Protein AF-A0A8J4UHT2-F1 (afdb_monomer_lite)

Organism: Clarias magur (NCBI:txid1594786)

Radius of gyration: 26.74 Å; chains: 1; bounding box: 66×41×79 Å

Secondary structure (DSSP, 8-state):
-TT-TT--EEE-TTS--S---GGGGG-TT--EEE--S---SS--GGGGG-TT--EEE-TTS------GGGGG-TT--EEE--SS------GGGGG-TT--EEE--SS------GGGGG-TT--EEE--SS--SS--HHHHSGGGGGGT-GGGG-TT-S--EE-TTT----TTSPPEEEE-TT--EEEEEE-SS-EEEEE--SSTTSEEEETT-SS-EEEEEEEEEE-STT----SSEETTB--SEEEEEEEE-TTT-SSHHHHHTSTTSEEEEEEEEEE-S--GGGHHHHHHTTTT-STT-EEE--S--GGGGS-S---EEEEEE--SSTT--S-EEEEEESSPEEE-TT-

Sequence (351 aa):
ILHLEQLEELCLDQNQLTVLPNNIITLKHLTYLGVNHNPLSVLPEALGELRELRELWAINCGLISIPPSIGKLGKLQKLGLSSNSITTLPPQFGNLKSLQWLNLADNKIEDVPEDLKNLQSLVFINLNKNSFKKIPKALIGPSAWYKSYPIAQGARQSPINIVPEEAVYDSRLPGISINYDNCTSLTISNNGHSVVVEFEDMDDRSVIQGGPLGNAYRLKQFHFHWGGKDCDGSEHTVSGKTYVSELHLVHWNAVRYRTFGEAAAAPDGLAVLGIFLEKGDEHRELHTITDALYMVKFKGNIADFKGFNPKCLLPSSLKYWTYLGSLTTPPLYESVIWIVLADPIRVSDKQ

Structure (mmCIF, N/CA/C/O backbone):
data_AF-A0A8J4UHT2-F1
#
_entry.id   AF-A0A8J4UHT2-F1
#
loop_
_atom_site.group_PDB
_atom_site.id
_atom_site.type_symbol
_atom_site.label_atom_id
_atom_site.label_alt_id
_atom_site.label_comp_id
_atom_site.label_asym_id
_atom_site.label_entity_id
_atom_site.label_seq_id
_atom_site.pdbx_PDB_ins_code
_atom_site.Cartn_x
_atom_site.Cartn_y
_atom_site.Cartn_z
_atom_site.occupancy
_atom_site.B_iso_or_equiv
_atom_site.auth_seq_id
_atom_site.auth_comp_id
_atom_site.auth_asym_id
_atom_site.auth_atom_id
_atom_site.pdbx_PDB_model_num
ATOM 1 N N . ILE A 1 1 ? 24.091 -10.189 -42.780 1.00 76.31 1 ILE A N 1
ATOM 2 C CA . ILE A 1 1 ? 22.883 -10.619 -42.032 1.00 76.31 1 ILE A CA 1
ATOM 3 C C . ILE A 1 1 ? 21.752 -9.590 -42.074 1.00 76.31 1 ILE A C 1
ATOM 5 O O . ILE A 1 1 ? 20.609 -9.977 -42.230 1.00 76.31 1 ILE A O 1
ATOM 9 N N . LEU A 1 2 ? 22.051 -8.288 -42.044 1.00 80.94 2 LEU A N 1
ATOM 10 C CA . LEU A 1 2 ? 21.044 -7.215 -41.961 1.00 80.94 2 LEU A CA 1
ATOM 11 C C . LEU A 1 2 ? 20.181 -7.000 -43.224 1.00 80.94 2 LEU A C 1
ATOM 13 O O . LEU A 1 2 ? 19.298 -6.153 -43.221 1.00 80.94 2 LEU A O 1
ATOM 17 N N . HIS A 1 3 ? 20.418 -7.772 -44.287 1.00 84.12 3 HIS A N 1
ATOM 18 C CA . HIS A 1 3 ? 19.578 -7.824 -45.491 1.00 84.12 3 HIS A CA 1
ATOM 19 C C . HIS A 1 3 ? 18.561 -8.982 -45.456 1.00 84.12 3 HIS A C 1
ATOM 21 O O . HIS A 1 3 ? 17.790 -9.149 -46.394 1.00 84.12 3 HIS A O 1
ATOM 27 N N . LEU A 1 4 ? 18.570 -9.808 -44.401 1.00 87.06 4 LEU A N 1
ATOM 28 C CA . LEU A 1 4 ? 17.631 -10.916 -44.214 1.00 87.06 4 LEU A CA 1
ATOM 29 C C . LEU A 1 4 ? 16.364 -10.400 -43.522 1.00 87.06 4 LEU A C 1
ATOM 31 O O . LEU A 1 4 ? 16.148 -10.646 -42.342 1.00 87.06 4 LEU A O 1
ATOM 35 N N . GLU A 1 5 ? 15.536 -9.648 -44.245 1.00 87.88 5 GLU A N 1
ATOM 36 C CA . GLU A 1 5 ? 14.384 -8.929 -43.669 1.00 87.88 5 GLU A CA 1
ATOM 37 C C . GLU A 1 5 ? 13.337 -9.843 -43.009 1.00 87.88 5 GLU A C 1
ATOM 39 O O . GLU A 1 5 ? 12.594 -9.390 -42.147 1.00 87.88 5 GLU A O 1
ATOM 44 N N . GLN A 1 6 ? 13.311 -11.129 -43.372 1.00 93.06 6 GLN A N 1
ATOM 45 C CA . GLN A 1 6 ? 12.414 -12.149 -42.811 1.00 93.06 6 GLN A CA 1
ATOM 46 C C . GLN A 1 6 ? 13.003 -12.887 -41.594 1.00 93.06 6 GLN A C 1
ATOM 48 O O . GLN A 1 6 ? 12.445 -13.887 -41.155 1.00 93.06 6 GLN A O 1
ATOM 53 N N . LEU A 1 7 ? 14.158 -12.459 -41.074 1.00 96.12 7 LEU A N 1
ATOM 54 C CA . LEU A 1 7 ? 14.801 -13.125 -39.943 1.00 96.12 7 LEU A CA 1
ATOM 55 C C . LEU A 1 7 ? 14.004 -12.901 -38.648 1.00 96.12 7 LEU A C 1
ATOM 57 O O . LEU A 1 7 ? 13.797 -11.760 -38.236 1.00 96.12 7 LEU A O 1
ATOM 61 N N . GLU A 1 8 ? 13.617 -13.994 -37.990 1.00 97.12 8 GLU A N 1
ATOM 62 C CA . GLU A 1 8 ? 12.877 -13.966 -36.720 1.00 97.12 8 GLU A CA 1
ATOM 63 C C . GLU A 1 8 ? 13.783 -14.135 -35.495 1.00 97.12 8 GLU A C 1
ATOM 65 O O . GLU A 1 8 ? 13.505 -13.567 -34.440 1.00 97.12 8 GLU A O 1
ATOM 70 N N . GLU A 1 9 ? 14.895 -14.857 -35.627 1.00 98.06 9 GLU A N 1
ATOM 71 C CA . GLU A 1 9 ? 15.822 -15.117 -34.525 1.00 98.06 9 GLU A CA 1
ATOM 72 C C . GLU A 1 9 ? 17.256 -14.762 -34.918 1.00 98.06 9 GLU A C 1
ATOM 74 O O . GLU A 1 9 ? 17.764 -15.187 -35.958 1.00 98.06 9 GLU A O 1
ATOM 79 N N . LEU A 1 10 ? 17.925 -13.982 -34.070 1.00 97.56 10 LEU A N 1
ATOM 80 C CA . LEU A 1 10 ? 19.311 -13.574 -34.259 1.00 97.56 10 LEU A CA 1
ATOM 81 C C . LEU A 1 10 ? 20.096 -13.799 -32.968 1.00 97.56 10 LEU A C 1
ATOM 83 O O . LEU A 1 10 ? 19.872 -13.120 -31.971 1.00 97.56 10 LEU A O 1
ATOM 87 N N . CYS A 1 11 ? 21.049 -14.728 -33.002 1.00 97.25 11 CYS A N 1
ATOM 88 C CA . CYS A 1 11 ? 21.990 -14.966 -31.913 1.00 97.25 11 CYS A CA 1
ATOM 89 C C . CYS A 1 11 ? 23.403 -14.552 -32.345 1.00 97.25 11 CYS A C 1
ATOM 91 O O . CYS A 1 11 ? 23.947 -15.080 -33.313 1.00 97.25 11 CYS A O 1
ATOM 93 N N . LEU A 1 12 ? 23.975 -13.584 -31.634 1.00 96.88 12 LEU A N 1
ATOM 94 C CA . LEU A 1 12 ? 25.308 -13.009 -31.831 1.00 96.88 12 LEU A CA 1
ATOM 95 C C . LEU A 1 12 ? 26.174 -13.173 -30.572 1.00 96.88 12 LEU A C 1
ATOM 97 O O . LEU A 1 12 ? 27.145 -12.438 -30.374 1.00 96.88 12 LEU A O 1
ATOM 101 N N . ASP A 1 13 ? 25.812 -14.113 -29.704 1.00 97.88 13 ASP A N 1
ATOM 102 C CA . ASP A 1 13 ? 26.486 -14.353 -28.434 1.00 97.88 13 ASP A CA 1
ATOM 103 C C . ASP A 1 13 ? 27.979 -14.680 -28.624 1.00 97.88 13 ASP A C 1
ATOM 105 O O . ASP A 1 13 ? 28.369 -15.298 -29.613 1.00 97.88 13 ASP A O 1
ATOM 109 N N . GLN A 1 14 ? 28.808 -14.285 -27.653 1.00 97.62 14 GLN A N 1
ATOM 110 C CA . GLN A 1 14 ? 30.244 -14.593 -27.578 1.00 97.62 14 GLN A CA 1
ATOM 111 C C . GLN A 1 14 ? 31.051 -14.117 -28.798 1.00 97.62 14 GLN A C 1
ATOM 113 O O . GLN A 1 14 ? 31.895 -14.837 -29.331 1.00 97.62 14 GLN A O 1
ATOM 118 N N . ASN A 1 15 ? 30.807 -12.882 -29.232 1.00 96.88 15 ASN A N 1
ATOM 119 C CA . ASN A 1 15 ? 31.583 -12.223 -30.281 1.00 96.88 15 ASN A CA 1
ATOM 120 C C . ASN A 1 15 ? 32.395 -11.043 -29.706 1.00 96.88 15 ASN A C 1
ATOM 122 O O . ASN A 1 15 ? 32.494 -10.847 -28.496 1.00 96.88 15 ASN A O 1
ATOM 126 N N . GLN A 1 16 ? 33.023 -10.255 -30.582 1.00 96.75 16 GLN A N 1
ATOM 127 C CA . GLN A 1 16 ? 33.763 -9.039 -30.214 1.00 96.75 16 GLN A CA 1
ATOM 128 C C . GLN A 1 16 ? 33.028 -7.765 -30.650 1.00 96.75 16 GLN A C 1
ATOM 130 O O . GLN A 1 16 ? 33.653 -6.776 -31.036 1.00 96.75 16 GLN A O 1
ATOM 135 N N . LEU A 1 17 ? 31.692 -7.787 -30.643 1.00 96.12 17 LEU A N 1
ATOM 136 C CA . LEU A 1 17 ? 30.901 -6.626 -31.039 1.00 96.12 17 LEU A CA 1
ATOM 137 C C . LEU A 1 17 ? 31.067 -5.516 -30.001 1.00 96.12 17 LEU A C 1
ATOM 139 O O . LEU A 1 17 ? 30.696 -5.671 -28.841 1.00 96.12 17 LEU A O 1
ATOM 143 N N . THR A 1 18 ? 31.600 -4.380 -30.438 1.00 96.25 18 THR A N 1
ATOM 144 C CA . THR A 1 18 ? 31.696 -3.162 -29.622 1.00 96.25 18 THR A CA 1
ATOM 145 C C . THR A 1 18 ? 30.485 -2.251 -29.784 1.00 96.25 18 THR A C 1
ATOM 147 O O . THR A 1 18 ? 30.289 -1.334 -28.997 1.00 96.25 18 THR A O 1
ATOM 150 N N . VAL A 1 19 ? 29.659 -2.493 -30.805 1.00 95.44 19 VAL A N 1
ATOM 151 C CA . VAL A 1 19 ? 28.434 -1.743 -31.072 1.00 95.44 19 VAL A CA 1
ATOM 152 C C . VAL A 1 19 ? 27.413 -2.638 -31.763 1.00 95.44 19 VAL A C 1
ATOM 154 O O . VAL A 1 19 ? 27.754 -3.439 -32.636 1.00 95.44 19 VAL A O 1
ATOM 157 N N . LEU A 1 20 ? 26.143 -2.471 -31.398 1.00 94.50 20 LEU A N 1
ATOM 158 C CA . LEU A 1 20 ? 25.024 -2.994 -32.169 1.00 94.50 20 LEU A CA 1
ATOM 159 C C . LEU A 1 20 ? 24.565 -1.890 -33.133 1.00 94.50 20 LEU A C 1
ATOM 161 O O . LEU A 1 20 ? 24.205 -0.802 -32.677 1.00 94.50 20 LEU A O 1
ATOM 165 N N . PRO A 1 21 ? 24.623 -2.100 -34.455 1.00 92.50 21 PRO A N 1
ATOM 166 C CA . PRO A 1 21 ? 24.453 -1.006 -35.396 1.00 92.50 21 PRO A CA 1
ATOM 167 C C . PRO A 1 21 ? 22.973 -0.620 -35.555 1.00 92.50 21 PRO A C 1
ATOM 169 O O . PRO A 1 21 ? 22.076 -1.460 -35.488 1.00 92.50 21 PRO A O 1
ATOM 172 N N . ASN A 1 22 ? 22.708 0.664 -35.820 1.00 91.94 22 ASN A N 1
ATOM 173 C CA . ASN A 1 22 ? 21.341 1.198 -35.929 1.00 91.94 22 ASN A CA 1
ATOM 174 C C . ASN A 1 22 ? 20.514 0.564 -37.056 1.00 91.94 22 ASN A C 1
ATOM 176 O O . ASN A 1 22 ? 19.290 0.569 -36.993 1.00 91.94 22 ASN A O 1
ATOM 180 N N . ASN A 1 23 ? 21.158 0.005 -38.081 1.00 91.06 23 ASN A N 1
ATOM 181 C CA . ASN A 1 23 ? 20.490 -0.706 -39.169 1.00 91.06 23 ASN A CA 1
ATOM 182 C C . ASN A 1 23 ? 19.946 -2.086 -38.759 1.00 91.06 23 ASN A C 1
ATOM 184 O O . ASN A 1 23 ? 19.346 -2.744 -39.598 1.00 91.06 23 ASN A O 1
ATOM 188 N N . ILE A 1 24 ? 20.062 -2.509 -37.492 1.00 91.62 24 ILE A N 1
ATOM 189 C CA . ILE A 1 24 ? 19.338 -3.687 -36.981 1.00 91.62 24 ILE A CA 1
ATOM 190 C C . ILE A 1 24 ? 17.816 -3.572 -37.161 1.00 91.62 24 ILE A C 1
ATOM 192 O O . ILE A 1 24 ? 17.133 -4.582 -37.292 1.00 91.62 24 ILE A O 1
ATOM 196 N N . ILE A 1 25 ? 17.294 -2.345 -37.264 1.00 91.75 25 ILE A N 1
ATOM 197 C CA . ILE A 1 25 ? 15.876 -2.046 -37.519 1.00 91.75 25 ILE A CA 1
ATOM 198 C C . ILE A 1 25 ? 15.340 -2.587 -38.850 1.00 91.75 25 ILE A C 1
ATOM 200 O O . ILE A 1 25 ? 14.127 -2.582 -39.058 1.00 91.75 25 ILE A O 1
ATOM 204 N N . THR A 1 26 ? 16.206 -3.025 -39.770 1.00 93.88 26 THR A N 1
ATOM 205 C CA . THR A 1 26 ? 15.765 -3.693 -41.004 1.00 93.88 26 THR A CA 1
ATOM 206 C C . THR A 1 26 ? 15.149 -5.064 -40.719 1.00 93.88 26 THR A C 1
ATOM 208 O O . THR A 1 26 ? 14.310 -5.526 -41.489 1.00 93.88 26 THR A O 1
ATOM 211 N N . LEU A 1 27 ? 15.493 -5.688 -39.587 1.00 95.50 27 LEU A N 1
ATOM 212 C CA . LEU A 1 27 ? 14.981 -6.986 -39.146 1.00 95.50 27 LEU A CA 1
ATOM 213 C C . LEU A 1 27 ? 13.623 -6.830 -38.439 1.00 95.50 27 LEU A C 1
ATOM 215 O O . LEU A 1 27 ? 13.472 -7.133 -37.259 1.00 95.50 27 LEU A O 1
ATOM 219 N N . LYS A 1 28 ? 12.616 -6.309 -39.146 1.00 93.31 28 LYS A N 1
ATOM 220 C CA . LYS A 1 28 ? 11.308 -5.944 -38.561 1.00 93.31 28 LYS A CA 1
ATOM 221 C C . LYS A 1 28 ? 10.527 -7.124 -37.972 1.00 93.31 28 LYS A C 1
ATOM 223 O O . LYS A 1 28 ? 9.661 -6.903 -37.130 1.00 93.31 28 LYS A O 1
ATOM 228 N N . HIS A 1 29 ? 10.829 -8.342 -38.415 1.00 96.25 29 HIS A N 1
ATOM 229 C CA . HIS A 1 29 ? 10.199 -9.582 -37.958 1.00 96.25 29 HIS A CA 1
ATOM 230 C C . HIS A 1 29 ? 10.936 -10.241 -36.783 1.00 96.25 29 HIS A C 1
ATOM 232 O O . HIS A 1 29 ? 10.521 -11.302 -36.324 1.00 96.25 29 HIS A O 1
ATOM 238 N N . LEU A 1 30 ? 12.008 -9.623 -36.276 1.00 98.12 30 LEU A N 1
ATOM 239 C CA . LEU A 1 30 ? 12.822 -10.211 -35.223 1.00 98.12 30 LEU A CA 1
ATOM 240 C C . LEU A 1 30 ? 12.031 -10.342 -33.915 1.00 98.12 30 LEU A C 1
ATOM 242 O O . LEU A 1 30 ? 11.565 -9.351 -33.352 1.00 98.12 30 LEU A O 1
ATOM 246 N N . THR A 1 31 ? 11.925 -11.571 -33.420 1.00 98.62 31 THR A N 1
ATOM 247 C CA . THR A 1 31 ? 11.276 -11.934 -32.157 1.00 98.62 31 THR A CA 1
ATOM 248 C C . THR A 1 31 ? 12.289 -12.293 -31.068 1.00 98.62 31 THR A C 1
ATOM 250 O O . THR A 1 31 ? 12.010 -12.057 -29.890 1.00 98.62 31 THR A O 1
ATOM 253 N N . TYR A 1 32 ? 13.481 -12.767 -31.443 1.00 98.69 32 TYR A N 1
ATOM 254 C CA . TYR A 1 32 ? 14.574 -13.105 -30.530 1.00 98.69 32 TYR A CA 1
ATOM 255 C C . TYR A 1 32 ? 15.876 -12.403 -30.927 1.00 98.69 32 TYR A C 1
ATOM 257 O O . TYR A 1 32 ? 16.327 -12.508 -32.071 1.00 98.69 32 TYR A O 1
ATOM 265 N N . LEU A 1 33 ? 16.520 -11.745 -29.958 1.00 98.50 33 LEU A N 1
ATOM 266 C CA . LEU A 1 33 ? 17.861 -11.181 -30.105 1.00 98.50 33 LEU A CA 1
ATOM 267 C C . LEU A 1 33 ? 18.761 -11.572 -28.926 1.00 98.50 33 LEU A C 1
ATOM 269 O O . LEU A 1 33 ? 18.545 -11.127 -27.798 1.00 98.50 33 LEU A O 1
ATOM 273 N N . GLY A 1 34 ? 19.803 -12.353 -29.208 1.00 98.56 34 GLY A N 1
ATOM 274 C CA . GLY A 1 34 ? 20.903 -12.639 -28.288 1.00 98.56 34 GLY A CA 1
ATOM 275 C C . GLY A 1 34 ? 22.171 -11.906 -28.709 1.00 98.56 34 GLY A C 1
ATOM 276 O O . GLY A 1 34 ? 22.581 -11.994 -29.864 1.00 98.56 34 GLY A O 1
ATOM 277 N N . VAL A 1 35 ? 22.777 -11.158 -27.792 1.00 98.38 35 VAL A N 1
ATOM 278 C CA . VAL A 1 35 ? 24.069 -10.478 -27.977 1.00 98.38 35 VAL A CA 1
ATOM 279 C C . VAL A 1 35 ? 24.987 -10.681 -26.769 1.00 98.38 35 VAL A C 1
ATOM 281 O O . VAL A 1 35 ? 25.890 -9.879 -26.537 1.00 98.38 35 VAL A O 1
ATOM 284 N N . ASN A 1 36 ? 24.769 -11.737 -25.985 1.00 98.56 36 ASN A N 1
ATOM 285 C CA . ASN A 1 36 ? 25.479 -11.993 -24.732 1.00 98.56 36 ASN A CA 1
ATOM 286 C C . ASN A 1 36 ? 26.998 -12.024 -24.941 1.00 98.56 36 ASN A C 1
ATOM 288 O O . ASN A 1 36 ? 27.480 -12.443 -25.991 1.00 98.56 36 ASN A O 1
ATOM 292 N N . HIS A 1 37 ? 27.770 -11.648 -23.922 1.00 98.38 37 HIS A N 1
ATOM 293 C CA . HIS A 1 37 ? 29.234 -11.712 -23.956 1.00 98.38 37 HIS A CA 1
ATOM 294 C C . HIS A 1 37 ? 29.861 -10.947 -25.139 1.00 98.38 37 HIS A C 1
ATOM 296 O O . HIS A 1 37 ? 30.765 -11.455 -25.798 1.00 98.38 37 HIS A O 1
ATOM 302 N N . ASN A 1 38 ? 29.387 -9.725 -25.399 1.00 98.25 38 ASN A N 1
ATOM 303 C CA . ASN A 1 38 ? 29.969 -8.789 -26.365 1.00 98.25 38 ASN A CA 1
ATOM 304 C C . ASN A 1 38 ? 30.283 -7.446 -25.690 1.00 98.25 38 ASN A C 1
ATOM 306 O O . ASN A 1 38 ? 29.426 -6.946 -24.971 1.00 98.25 38 ASN A O 1
ATOM 310 N N . PRO A 1 39 ? 31.435 -6.798 -25.930 1.00 97.19 39 PRO A N 1
ATOM 311 C CA . PRO A 1 39 ? 31.807 -5.536 -25.276 1.00 97.19 39 PRO A CA 1
ATOM 312 C C . PRO A 1 39 ? 31.042 -4.296 -25.804 1.00 97.19 39 PRO A C 1
ATOM 314 O O . PRO A 1 39 ? 31.652 -3.305 -26.205 1.00 97.19 39 PRO A O 1
ATOM 317 N N . LEU A 1 40 ? 29.705 -4.323 -25.796 1.00 96.81 40 LEU A N 1
ATOM 318 C CA . LEU A 1 40 ? 28.837 -3.318 -26.426 1.00 96.81 40 LEU A CA 1
ATOM 319 C C . LEU A 1 40 ? 28.835 -1.956 -25.723 1.00 96.81 40 LEU A C 1
ATOM 321 O O . LEU A 1 40 ? 28.665 -0.935 -26.380 1.00 96.81 40 LEU A O 1
ATOM 325 N N . SER A 1 41 ? 28.980 -1.920 -24.395 1.00 95.25 41 SER A N 1
ATOM 326 C CA . SER A 1 41 ? 28.862 -0.716 -23.538 1.00 95.25 41 SER A CA 1
ATOM 327 C C . SER A 1 41 ? 27.491 -0.009 -23.532 1.00 95.25 41 SER A C 1
ATOM 329 O O . SER A 1 41 ? 27.086 0.537 -22.504 1.00 95.25 41 SER A O 1
ATOM 331 N N . VAL A 1 42 ? 26.746 -0.031 -24.639 1.00 96.25 42 VAL A N 1
ATOM 332 C CA . VAL A 1 42 ? 25.418 0.572 -24.798 1.00 96.25 42 VAL A CA 1
ATOM 333 C C . VAL A 1 42 ? 24.586 -0.200 -25.829 1.00 96.25 42 VAL A C 1
ATOM 335 O O . VAL A 1 42 ? 25.116 -0.764 -26.786 1.00 96.25 42 VAL A O 1
ATOM 338 N N . LEU A 1 43 ? 23.263 -0.205 -25.651 1.00 96.88 43 LEU A N 1
ATOM 339 C CA . LEU A 1 43 ? 22.312 -0.634 -26.679 1.00 96.88 43 LEU A CA 1
ATOM 340 C C . LEU A 1 43 ? 21.814 0.595 -27.464 1.00 96.88 43 LEU A C 1
ATOM 342 O O . LEU A 1 43 ? 21.531 1.623 -26.848 1.00 96.88 43 LEU A O 1
ATOM 346 N N . PRO A 1 44 ? 21.684 0.526 -28.799 1.00 96.06 44 PRO A N 1
ATOM 347 C CA . PRO A 1 44 ? 21.275 1.665 -29.616 1.00 96.06 44 PRO A CA 1
ATOM 348 C C . PRO A 1 44 ? 19.806 2.038 -29.385 1.00 96.06 44 PRO A C 1
ATOM 350 O O . PRO A 1 44 ? 18.955 1.164 -29.234 1.00 96.06 44 PRO A O 1
ATOM 353 N N . GLU A 1 45 ? 19.474 3.329 -29.489 1.00 96.56 45 GLU A N 1
ATOM 354 C CA . GLU A 1 45 ? 18.077 3.804 -29.440 1.00 96.56 45 GLU A CA 1
ATOM 355 C C . GLU A 1 45 ? 17.188 3.189 -30.531 1.00 96.56 45 GLU A C 1
ATOM 357 O O . GLU A 1 45 ? 15.979 3.024 -30.371 1.00 96.56 45 GLU A O 1
ATOM 362 N N . ALA A 1 46 ? 17.793 2.823 -31.661 1.00 96.12 46 ALA A N 1
ATOM 363 C CA . ALA A 1 46 ? 17.096 2.189 -32.770 1.00 96.12 46 ALA A CA 1
ATOM 364 C C . ALA A 1 46 ? 16.476 0.832 -32.377 1.00 96.12 46 ALA A C 1
ATOM 366 O O . ALA A 1 46 ? 15.501 0.406 -32.993 1.00 96.12 46 ALA A O 1
ATOM 367 N N . LEU A 1 47 ? 16.982 0.179 -31.320 1.00 96.19 47 LEU A N 1
ATOM 368 C CA . LEU A 1 47 ? 16.474 -1.103 -30.828 1.00 96.19 47 LEU A CA 1
ATOM 369 C C . LEU A 1 47 ? 14.970 -1.058 -30.527 1.00 96.19 47 LEU A C 1
ATOM 371 O O . LEU A 1 47 ? 14.269 -2.026 -30.807 1.00 96.19 47 LEU A O 1
ATOM 375 N N . GLY A 1 48 ? 14.458 0.071 -30.024 1.00 96.06 48 GLY A N 1
ATOM 376 C CA . GLY A 1 48 ? 13.035 0.232 -29.712 1.00 96.06 48 GLY A CA 1
ATOM 377 C C . GLY A 1 48 ? 12.090 0.170 -30.918 1.00 96.06 48 GLY A C 1
ATOM 378 O O . GLY A 1 48 ? 10.876 0.107 -30.728 1.00 96.06 48 GLY A O 1
ATOM 379 N N . GLU A 1 49 ? 12.605 0.178 -32.150 1.00 97.31 49 GLU A N 1
ATOM 380 C CA . GLU A 1 49 ? 11.788 0.021 -33.359 1.00 97.31 49 GLU A CA 1
ATOM 381 C C . GLU A 1 49 ? 11.554 -1.445 -33.762 1.00 97.31 49 GLU A C 1
ATOM 383 O O . GLU A 1 49 ? 10.728 -1.708 -34.637 1.00 97.31 49 GLU A O 1
ATOM 388 N N . LEU A 1 50 ? 12.187 -2.414 -33.089 1.00 97.19 50 LEU A N 1
ATOM 389 C CA . LEU A 1 50 ? 11.920 -3.847 -33.273 1.00 97.19 50 LEU A CA 1
ATOM 390 C C . LEU A 1 50 ? 10.624 -4.264 -32.556 1.00 97.19 50 LEU A C 1
ATOM 392 O O . LEU A 1 50 ? 10.639 -4.978 -31.558 1.00 97.19 50 LEU A O 1
ATOM 396 N N . ARG A 1 51 ? 9.474 -3.786 -33.042 1.00 96.00 51 ARG A N 1
ATOM 397 C CA . ARG A 1 51 ? 8.169 -3.919 -32.356 1.00 96.00 51 ARG A CA 1
ATOM 398 C C . ARG A 1 51 ? 7.687 -5.360 -32.159 1.00 96.00 51 ARG A C 1
ATOM 400 O O . ARG A 1 51 ? 6.824 -5.579 -31.310 1.00 96.00 51 ARG A O 1
ATOM 407 N N . GLU A 1 52 ? 8.241 -6.311 -32.907 1.00 97.94 52 GLU A N 1
ATOM 408 C CA . GLU A 1 52 ? 7.950 -7.744 -32.792 1.00 97.94 52 GLU A CA 1
ATOM 409 C C . GLU A 1 52 ? 8.826 -8.477 -31.764 1.00 97.94 52 GLU A C 1
ATOM 411 O O . GLU A 1 52 ? 8.545 -9.637 -31.458 1.00 97.94 52 GLU A O 1
ATOM 416 N N . LEU A 1 53 ? 9.832 -7.809 -31.183 1.00 98.50 53 LEU A N 1
ATOM 417 C CA . LEU A 1 53 ? 10.781 -8.440 -30.271 1.00 98.50 53 LEU A CA 1
ATOM 418 C C . LEU A 1 53 ? 10.088 -8.929 -28.993 1.00 98.50 53 LEU A C 1
ATOM 420 O O . LEU A 1 53 ? 9.415 -8.167 -28.292 1.00 98.50 53 LEU A O 1
ATOM 424 N N . ARG A 1 54 ? 10.284 -10.213 -28.684 1.00 98.75 54 ARG A N 1
ATOM 425 C CA . ARG A 1 54 ? 9.735 -10.920 -27.517 1.00 98.75 54 ARG A CA 1
ATOM 426 C C . ARG A 1 54 ? 10.816 -11.258 -26.505 1.00 98.75 54 ARG A C 1
ATOM 428 O O . ARG A 1 54 ? 10.556 -11.200 -25.304 1.00 98.75 54 ARG A O 1
ATOM 435 N N . GLU A 1 55 ? 12.020 -11.561 -26.972 1.00 98.81 55 GLU A N 1
ATOM 436 C CA . GLU A 1 55 ? 13.148 -11.910 -26.118 1.00 98.81 55 GLU A CA 1
ATOM 437 C C . GLU A 1 55 ? 14.395 -11.111 -26.492 1.00 98.81 55 GLU A C 1
ATOM 439 O O . GLU A 1 55 ? 14.795 -11.058 -27.657 1.00 98.81 55 GLU A O 1
ATOM 444 N N . LEU A 1 56 ? 15.015 -10.497 -25.483 1.00 98.62 56 LEU A N 1
ATOM 445 C CA . LEU A 1 56 ? 16.276 -9.777 -25.616 1.00 98.62 56 LEU A CA 1
ATOM 446 C C . LEU A 1 56 ? 17.253 -10.218 -24.528 1.00 98.62 56 LEU A C 1
ATOM 448 O O . LEU A 1 56 ? 16.969 -10.086 -23.333 1.00 98.62 56 LEU A O 1
ATOM 452 N N . TRP A 1 57 ? 18.427 -10.671 -24.953 1.00 98.75 57 TRP A N 1
ATOM 453 C CA . TRP A 1 57 ? 19.499 -11.138 -24.082 1.00 98.75 57 TRP A CA 1
ATOM 454 C C . TRP A 1 57 ? 20.785 -10.355 -24.367 1.00 98.75 57 TRP A C 1
ATOM 456 O O . TRP A 1 57 ? 21.375 -10.484 -25.435 1.00 98.75 57 TRP A O 1
ATOM 466 N N . ALA A 1 58 ? 21.206 -9.523 -23.414 1.00 98.31 58 ALA A N 1
ATOM 467 C CA . ALA A 1 58 ? 22.455 -8.759 -23.451 1.00 98.31 58 ALA A CA 1
ATOM 468 C C . ALA A 1 58 ? 23.196 -8.886 -22.108 1.00 98.31 58 ALA A C 1
ATOM 470 O O . ALA A 1 58 ? 23.474 -7.909 -21.404 1.00 98.31 58 ALA A O 1
ATOM 471 N N . ILE A 1 59 ? 23.464 -10.133 -21.725 1.00 98.56 59 ILE A N 1
ATOM 472 C CA . ILE A 1 59 ? 24.184 -10.512 -20.509 1.00 98.56 59 ILE A CA 1
ATOM 473 C C . ILE A 1 59 ? 25.678 -10.273 -20.712 1.00 98.56 59 ILE A C 1
ATOM 475 O O . ILE A 1 59 ? 26.224 -10.611 -21.763 1.00 98.56 59 ILE A O 1
ATOM 479 N N . ASN A 1 60 ? 26.352 -9.739 -19.692 1.00 98.44 60 ASN A N 1
ATOM 480 C CA . ASN A 1 60 ? 27.801 -9.532 -19.708 1.00 98.44 60 ASN A CA 1
ATOM 481 C C . ASN A 1 60 ? 28.286 -8.760 -20.943 1.00 98.44 60 ASN A C 1
ATOM 483 O O . ASN A 1 60 ? 29.149 -9.222 -21.689 1.00 98.44 60 ASN A O 1
ATOM 487 N N . CYS A 1 61 ? 27.672 -7.598 -21.180 1.00 98.38 61 CYS A N 1
ATOM 488 C CA . CYS A 1 61 ? 27.973 -6.742 -22.325 1.00 98.38 61 CYS A CA 1
ATOM 489 C C . CYS A 1 61 ? 28.657 -5.415 -21.954 1.00 98.38 61 CYS A C 1
ATOM 491 O O . CYS A 1 61 ? 28.876 -4.550 -22.805 1.00 98.38 61 CYS A O 1
ATOM 493 N N . GLY A 1 62 ? 28.967 -5.230 -20.668 1.00 97.75 62 GLY A N 1
ATOM 494 C CA . GLY A 1 62 ? 29.528 -3.987 -20.140 1.00 97.75 62 GLY A CA 1
ATOM 495 C C . GLY A 1 62 ? 28.564 -2.801 -20.206 1.00 97.75 62 GLY A C 1
ATOM 496 O O . GLY A 1 62 ? 29.017 -1.661 -20.174 1.00 97.75 62 GLY A O 1
ATOM 497 N N . LEU A 1 63 ? 27.251 -3.044 -20.315 1.00 98.31 63 LEU A N 1
ATOM 498 C CA . LEU A 1 63 ? 26.259 -1.978 -20.463 1.00 98.31 63 LEU A CA 1
ATOM 499 C C . LEU A 1 63 ? 26.274 -1.049 -19.248 1.00 98.31 63 LEU A C 1
ATOM 501 O O . LEU A 1 63 ? 26.174 -1.521 -18.118 1.00 98.31 63 LEU A O 1
ATOM 505 N N . ILE A 1 64 ? 26.368 0.261 -19.472 1.00 97.12 64 ILE A N 1
ATOM 506 C CA . ILE A 1 64 ? 26.313 1.270 -18.395 1.00 97.12 64 ILE A CA 1
ATOM 507 C C . ILE A 1 64 ? 24.914 1.867 -18.207 1.00 97.12 64 ILE A C 1
ATOM 509 O O . ILE A 1 64 ? 24.597 2.415 -17.153 1.00 97.12 64 ILE A O 1
ATOM 513 N N . SER A 1 65 ? 24.066 1.759 -19.228 1.00 95.56 65 SER A N 1
ATOM 514 C CA . SER A 1 65 ? 22.701 2.275 -19.243 1.00 95.56 65 SER A CA 1
ATOM 515 C C . SER A 1 65 ? 21.833 1.476 -20.214 1.00 95.56 65 SER A C 1
ATOM 517 O O . SER A 1 65 ? 22.326 0.665 -21.004 1.00 95.56 65 SER A O 1
ATOM 519 N N . ILE A 1 66 ? 20.524 1.711 -20.144 1.00 96.00 66 ILE A N 1
ATOM 520 C CA . ILE A 1 66 ? 19.532 1.141 -21.055 1.00 96.00 66 ILE A CA 1
ATOM 521 C C . ILE A 1 66 ? 18.871 2.308 -21.800 1.00 96.00 66 ILE A C 1
ATOM 523 O O . ILE A 1 66 ? 18.438 3.256 -21.137 1.00 96.00 66 ILE A O 1
ATOM 527 N N . PRO A 1 67 ? 18.770 2.272 -23.141 1.00 96.44 67 PRO A N 1
ATOM 528 C CA . PRO A 1 67 ? 18.129 3.343 -23.897 1.00 96.44 67 PRO A CA 1
ATOM 529 C C . PRO A 1 67 ? 16.631 3.442 -23.541 1.00 96.44 67 PRO A C 1
ATOM 531 O O . PRO A 1 67 ? 15.949 2.410 -23.507 1.00 96.44 67 PRO A O 1
ATOM 534 N N . PRO A 1 68 ? 16.069 4.645 -23.305 1.00 97.25 68 PRO A N 1
ATOM 535 C CA . PRO A 1 68 ? 14.638 4.835 -23.046 1.00 97.25 68 PRO A CA 1
ATOM 536 C C . PRO A 1 68 ? 13.707 4.223 -24.099 1.00 97.25 68 PRO A C 1
ATOM 538 O O . PRO A 1 68 ? 12.591 3.809 -23.773 1.00 97.25 68 PRO A O 1
ATOM 541 N N . SER A 1 69 ? 14.156 4.115 -25.353 1.00 97.50 69 SER A N 1
ATOM 542 C CA . SER A 1 69 ? 13.417 3.428 -26.420 1.00 97.50 69 SER A CA 1
ATOM 543 C C . SER A 1 69 ? 13.109 1.959 -26.132 1.00 97.50 69 SER A C 1
ATOM 545 O O . SER A 1 69 ? 12.198 1.433 -26.766 1.00 97.50 69 SER A O 1
ATOM 547 N N . ILE A 1 70 ? 13.751 1.308 -25.151 1.00 97.19 70 ILE A N 1
ATOM 548 C CA . ILE A 1 70 ? 13.382 -0.051 -24.729 1.00 97.19 70 ILE A CA 1
ATOM 549 C C . ILE A 1 70 ? 11.882 -0.153 -24.415 1.00 97.19 70 ILE A C 1
ATOM 551 O O . ILE A 1 70 ? 11.245 -1.131 -24.787 1.00 97.19 70 ILE A O 1
ATOM 555 N N . GLY A 1 71 ? 11.277 0.896 -23.842 1.00 96.62 71 GLY A N 1
ATOM 556 C CA . GLY A 1 71 ? 9.847 0.925 -23.517 1.00 96.62 71 GLY A CA 1
ATOM 557 C C . GLY A 1 71 ? 8.907 0.912 -24.727 1.00 96.62 71 GLY A C 1
ATOM 558 O O . GLY A 1 71 ? 7.697 0.793 -24.556 1.00 96.62 71 GLY A O 1
ATOM 559 N N . LYS A 1 72 ? 9.431 1.029 -25.954 1.00 97.88 72 LYS A N 1
ATOM 560 C CA . LYS A 1 72 ? 8.667 0.880 -27.203 1.00 97.88 72 LYS A CA 1
ATOM 561 C C . LYS A 1 72 ? 8.413 -0.584 -27.581 1.00 97.88 72 LYS A C 1
ATOM 563 O O . LYS A 1 72 ? 7.550 -0.839 -28.429 1.00 97.88 72 LYS A O 1
ATOM 568 N N . LEU A 1 73 ? 9.130 -1.525 -26.962 1.00 97.75 73 LEU A N 1
ATOM 569 C CA . LEU A 1 73 ? 9.037 -2.965 -27.210 1.00 97.75 73 LEU A CA 1
ATOM 570 C C . LEU A 1 73 ? 7.826 -3.581 -26.491 1.00 97.75 73 LEU A C 1
ATOM 572 O O . LEU A 1 73 ? 7.956 -4.397 -25.583 1.00 97.75 73 LEU A O 1
ATOM 576 N N . GLY A 1 74 ? 6.615 -3.185 -26.890 1.00 95.38 74 GLY A N 1
ATOM 577 C CA . GLY A 1 74 ? 5.372 -3.584 -26.212 1.00 95.38 74 GLY A CA 1
ATOM 578 C C . GLY A 1 74 ? 5.093 -5.097 -26.185 1.00 95.38 74 GLY A C 1
ATOM 579 O O . GLY A 1 74 ? 4.312 -5.553 -25.348 1.00 95.38 74 GLY A O 1
ATOM 580 N N . LYS A 1 75 ? 5.736 -5.878 -27.066 1.00 98.19 75 LYS A N 1
ATOM 581 C CA . LYS A 1 75 ? 5.643 -7.348 -27.133 1.00 98.19 75 LYS A CA 1
ATOM 582 C C . LYS A 1 75 ? 6.739 -8.079 -26.347 1.00 98.19 75 LYS A C 1
ATOM 584 O O . LYS A 1 75 ? 6.691 -9.306 -26.285 1.00 98.19 75 LYS A O 1
ATOM 589 N N . LEU A 1 76 ? 7.684 -7.361 -25.734 1.00 98.62 76 LEU A N 1
ATOM 590 C CA . LEU A 1 76 ? 8.798 -7.967 -25.011 1.00 98.62 76 LEU A CA 1
ATOM 591 C C . LEU A 1 76 ? 8.289 -8.736 -23.787 1.00 98.62 76 LEU A C 1
ATOM 593 O O . LEU A 1 76 ? 7.596 -8.178 -22.939 1.00 98.62 76 LEU A O 1
ATOM 597 N N . GLN A 1 77 ? 8.644 -10.015 -23.708 1.00 98.56 77 GLN A N 1
ATOM 598 C CA . GLN A 1 77 ? 8.240 -10.960 -22.667 1.00 98.56 77 GLN A CA 1
ATOM 599 C C . GLN A 1 77 ? 9.403 -11.316 -21.739 1.00 98.56 77 GLN A C 1
ATOM 601 O O . GLN A 1 77 ? 9.193 -11.447 -20.529 1.00 98.56 77 GLN A O 1
ATOM 606 N N . LYS A 1 78 ? 10.625 -11.433 -22.276 1.00 98.75 78 LYS A N 1
ATOM 607 C CA . LYS A 1 78 ? 11.831 -11.756 -21.503 1.00 98.75 78 LYS A CA 1
ATOM 608 C C . LYS A 1 78 ? 12.957 -10.774 -21.799 1.00 98.75 78 LYS A C 1
ATOM 610 O O . LYS A 1 78 ? 13.271 -10.511 -22.959 1.00 98.75 78 LYS A O 1
ATOM 615 N N . LEU A 1 79 ? 13.575 -10.264 -20.738 1.00 98.56 79 LEU A N 1
ATOM 616 C CA . LEU A 1 79 ? 14.703 -9.342 -20.820 1.00 98.56 79 LEU A CA 1
ATOM 617 C C . LEU A 1 79 ? 15.824 -9.768 -19.868 1.00 98.56 79 LEU A C 1
ATOM 619 O O . LEU A 1 79 ? 15.672 -9.710 -18.644 1.00 98.56 79 LEU A O 1
ATOM 623 N N . GLY A 1 80 ? 16.955 -10.187 -20.437 1.00 98.56 80 GLY A N 1
ATOM 624 C CA . GLY A 1 80 ? 18.170 -10.548 -19.710 1.00 98.56 80 GLY A CA 1
ATOM 625 C C . GLY A 1 80 ? 19.258 -9.489 -19.856 1.00 98.56 80 GLY A C 1
ATOM 626 O O . GLY A 1 80 ? 19.806 -9.308 -20.939 1.00 98.56 80 GLY A O 1
ATOM 627 N N . LEU A 1 81 ? 19.593 -8.814 -18.757 1.00 98.38 81 LEU A N 1
ATOM 628 C CA . LEU A 1 81 ? 20.584 -7.731 -18.685 1.00 98.38 81 LEU A CA 1
ATOM 629 C C . LEU A 1 81 ? 21.563 -7.922 -17.513 1.00 98.38 81 LEU A C 1
ATOM 631 O O . LEU A 1 81 ? 22.155 -6.957 -17.021 1.00 98.38 81 LEU A O 1
ATOM 635 N N . SER A 1 82 ? 21.725 -9.156 -17.034 1.00 98.56 82 SER A N 1
ATOM 636 C CA . SER A 1 82 ? 22.582 -9.447 -15.886 1.00 98.56 82 SER A CA 1
ATOM 637 C C . SER A 1 82 ? 24.074 -9.279 -16.181 1.00 98.56 82 SER A C 1
ATOM 639 O O . SER A 1 82 ? 24.503 -9.379 -17.333 1.00 98.56 82 SER A O 1
ATOM 641 N N . SER A 1 83 ? 24.865 -9.084 -15.125 1.00 98.44 83 SER A N 1
ATOM 642 C CA . SER A 1 83 ? 26.326 -8.927 -15.188 1.00 98.44 83 SER A CA 1
ATOM 643 C C . SER A 1 83 ? 26.752 -7.754 -16.071 1.00 98.44 83 SER A C 1
ATOM 645 O O . SER A 1 83 ? 27.608 -7.885 -16.939 1.00 98.44 83 SER A O 1
ATOM 647 N N . ASN A 1 84 ? 26.132 -6.594 -15.875 1.00 98.69 84 ASN A N 1
ATOM 648 C CA . ASN A 1 84 ? 26.484 -5.352 -16.561 1.00 98.69 84 ASN A CA 1
ATOM 649 C C . ASN A 1 84 ? 26.917 -4.286 -15.529 1.00 98.69 84 ASN A C 1
ATOM 651 O O . ASN A 1 84 ? 27.217 -4.585 -14.376 1.00 98.69 84 ASN A O 1
ATOM 655 N N . SER A 1 85 ? 27.033 -3.026 -15.944 1.00 98.06 85 SER A N 1
ATOM 656 C CA . SER A 1 85 ? 27.352 -1.879 -15.080 1.00 98.06 85 SER A CA 1
ATOM 657 C C . SER A 1 85 ? 26.222 -0.846 -15.061 1.00 98.06 85 SER A C 1
ATOM 659 O O . SER A 1 85 ? 26.480 0.346 -14.902 1.00 98.06 85 SER A O 1
ATOM 661 N N . ILE A 1 86 ? 24.975 -1.299 -15.221 1.00 98.12 86 ILE A N 1
ATOM 662 C CA . ILE A 1 86 ? 23.795 -0.434 -15.281 1.00 98.12 86 ILE A CA 1
ATOM 663 C C . ILE A 1 86 ? 23.577 0.207 -13.911 1.00 98.12 86 ILE A C 1
ATOM 665 O O . ILE A 1 86 ? 23.523 -0.496 -12.902 1.00 98.12 86 ILE A O 1
ATOM 669 N N . THR A 1 87 ? 23.444 1.533 -13.878 1.00 95.50 87 THR A N 1
ATOM 670 C CA . THR A 1 87 ? 23.248 2.305 -12.637 1.00 95.50 87 THR A CA 1
ATOM 671 C C . THR A 1 87 ? 21.798 2.719 -12.399 1.00 95.50 87 THR A C 1
ATOM 673 O O . THR A 1 87 ? 21.382 2.876 -11.252 1.00 95.50 87 THR A O 1
ATOM 676 N N . THR A 1 88 ? 21.005 2.875 -13.460 1.00 93.69 88 THR A N 1
ATOM 677 C CA . THR A 1 88 ? 19.595 3.283 -13.390 1.00 93.69 88 THR A CA 1
ATOM 678 C C . THR A 1 88 ? 18.761 2.584 -14.461 1.00 93.69 88 THR A C 1
ATOM 680 O O . THR A 1 88 ? 19.274 2.161 -15.499 1.00 93.69 88 THR A O 1
ATOM 683 N N . LEU A 1 89 ? 17.453 2.467 -14.214 1.00 94.75 89 LEU A N 1
ATOM 684 C CA . LEU A 1 89 ? 16.479 2.035 -15.219 1.00 94.75 89 LEU A CA 1
ATOM 685 C C . LEU A 1 89 ? 15.679 3.250 -15.714 1.00 94.75 89 LEU A C 1
ATOM 687 O O . LEU A 1 89 ? 15.246 4.056 -14.886 1.00 94.75 89 LEU A O 1
ATOM 691 N N . PRO A 1 90 ? 15.437 3.391 -17.029 1.00 95.31 90 PRO A N 1
ATOM 692 C CA . PRO A 1 90 ? 14.607 4.472 -17.543 1.00 95.31 90 PRO A CA 1
ATOM 693 C C . PRO A 1 90 ? 13.129 4.288 -17.129 1.00 95.31 90 PRO A C 1
ATOM 695 O O . PRO A 1 90 ? 12.638 3.155 -17.156 1.00 95.31 90 PRO A O 1
ATOM 698 N N . PRO A 1 91 ? 12.378 5.369 -16.820 1.00 94.31 91 PRO A N 1
ATOM 699 C CA . PRO A 1 91 ? 10.940 5.315 -16.500 1.00 94.31 91 PRO A CA 1
ATOM 700 C C . PRO A 1 91 ? 10.096 4.552 -17.532 1.00 94.31 91 PRO A C 1
ATOM 702 O O . PRO A 1 91 ? 9.113 3.890 -17.205 1.00 94.31 91 PRO A O 1
ATOM 705 N N . GLN A 1 92 ? 10.535 4.567 -18.793 1.00 96.94 92 GLN A N 1
ATOM 706 C CA . GLN A 1 92 ? 9.901 3.876 -19.913 1.00 96.94 92 GLN A CA 1
ATOM 707 C C . GLN A 1 92 ? 9.814 2.349 -19.729 1.00 96.94 92 GLN A C 1
ATOM 709 O O . GLN A 1 92 ? 9.036 1.714 -20.440 1.00 96.94 92 GLN A O 1
ATOM 714 N N . PHE A 1 93 ? 10.523 1.751 -18.761 1.00 92.56 93 PHE A N 1
ATOM 715 C CA . PHE A 1 93 ? 10.296 0.357 -18.355 1.00 92.56 93 PHE A CA 1
ATOM 716 C C . PHE A 1 93 ? 8.827 0.080 -18.027 1.00 92.56 93 PHE A C 1
ATOM 718 O O . PHE A 1 93 ? 8.321 -0.976 -18.396 1.00 92.56 93 PHE A O 1
ATOM 725 N N . GLY A 1 94 ? 8.109 1.035 -17.426 1.00 91.06 94 GLY A N 1
ATOM 726 C CA . GLY A 1 94 ? 6.687 0.881 -17.105 1.00 91.06 94 GLY A CA 1
ATOM 727 C C . GLY A 1 94 ? 5.769 0.652 -18.315 1.00 91.06 94 GLY A C 1
ATOM 728 O O . GLY A 1 94 ? 4.613 0.253 -18.139 1.00 91.06 94 GLY A O 1
ATOM 729 N N . ASN A 1 95 ? 6.263 0.859 -19.541 1.00 96.50 95 ASN A N 1
ATOM 730 C CA . ASN A 1 95 ? 5.524 0.618 -20.783 1.00 96.50 95 ASN A CA 1
ATOM 731 C C . ASN A 1 95 ? 5.583 -0.842 -21.257 1.00 96.50 95 ASN A C 1
ATOM 733 O O . ASN A 1 95 ? 4.797 -1.231 -22.121 1.00 96.50 95 ASN A O 1
ATOM 737 N N . LEU A 1 96 ? 6.464 -1.672 -20.689 1.00 96.75 96 LEU A N 1
ATOM 738 C CA . LEU A 1 96 ? 6.646 -3.072 -21.080 1.00 96.75 96 LEU A CA 1
ATOM 739 C C . LEU A 1 96 ? 5.550 -3.977 -20.486 1.00 96.75 96 LEU A C 1
ATOM 741 O O . LEU A 1 96 ? 5.815 -4.868 -19.683 1.00 96.75 96 LEU A O 1
ATOM 745 N N . LYS A 1 97 ? 4.287 -3.748 -20.866 1.00 93.19 97 LYS A N 1
ATOM 746 C CA . LYS A 1 97 ? 3.111 -4.427 -20.281 1.00 93.19 97 LYS A CA 1
ATOM 747 C C . LYS A 1 97 ? 3.127 -5.949 -20.425 1.00 93.19 97 LYS A C 1
ATOM 749 O O . LYS A 1 97 ? 2.543 -6.635 -19.589 1.00 93.19 97 LYS A O 1
ATOM 754 N N . SER A 1 98 ? 3.802 -6.458 -21.454 1.00 97.50 98 SER A N 1
ATOM 755 C CA . SER A 1 98 ? 3.933 -7.890 -21.746 1.00 97.50 98 SER A CA 1
ATOM 756 C C . SER A 1 98 ? 5.113 -8.561 -21.035 1.00 97.50 98 SER A C 1
ATOM 758 O O . SER A 1 98 ? 5.253 -9.777 -21.144 1.00 97.50 98 SER A O 1
ATOM 760 N N . LEU A 1 99 ? 5.961 -7.804 -20.325 1.00 97.94 99 LEU A N 1
ATOM 761 C CA . LEU A 1 99 ? 7.180 -8.338 -19.723 1.00 97.94 99 LEU A CA 1
ATOM 762 C C . LEU A 1 99 ? 6.837 -9.252 -18.549 1.00 97.94 99 LEU A C 1
ATOM 764 O O . LEU A 1 99 ? 6.201 -8.829 -17.587 1.00 97.94 99 LEU A O 1
ATOM 768 N N . GLN A 1 100 ? 7.288 -10.499 -18.635 1.00 95.94 100 GLN A N 1
ATOM 769 C CA . GLN A 1 100 ? 7.032 -11.549 -17.649 1.00 95.94 100 GLN A CA 1
ATOM 770 C C . GLN A 1 100 ? 8.278 -11.879 -16.832 1.00 95.94 100 GLN A C 1
ATOM 772 O O . GLN A 1 100 ? 8.170 -12.191 -15.644 1.00 95.94 100 GLN A O 1
ATOM 777 N N . TRP A 1 101 ? 9.453 -11.784 -17.457 1.00 97.69 101 TRP A N 1
ATOM 778 C CA . TRP A 1 101 ? 10.728 -12.162 -16.861 1.00 97.69 101 TRP A CA 1
ATOM 779 C C . TRP A 1 101 ? 11.775 -11.070 -17.080 1.00 97.69 101 TRP A C 1
ATOM 781 O O . TRP A 1 101 ? 12.105 -10.731 -18.219 1.00 97.69 101 TRP A O 1
ATOM 791 N N . LEU A 1 102 ? 12.304 -10.531 -15.983 1.00 96.94 102 LEU A N 1
ATOM 792 C CA . LEU A 1 102 ? 13.330 -9.492 -15.989 1.00 96.94 102 LEU A CA 1
ATOM 793 C C . LEU A 1 102 ? 14.514 -9.903 -15.113 1.00 96.94 102 LEU A C 1
ATOM 795 O O . LEU A 1 102 ? 14.374 -10.055 -13.899 1.00 96.94 102 LEU A O 1
ATOM 799 N N . ASN A 1 103 ? 15.699 -10.030 -15.706 1.00 97.88 103 ASN A N 1
ATOM 800 C CA . ASN A 1 103 ? 16.926 -10.280 -14.956 1.00 97.88 103 ASN A CA 1
ATOM 801 C C . ASN A 1 103 ? 17.906 -9.117 -15.091 1.00 97.88 103 ASN A C 1
ATOM 803 O O . ASN A 1 103 ? 18.465 -8.874 -16.157 1.00 97.88 103 ASN A O 1
ATOM 807 N N . LEU A 1 104 ? 18.120 -8.437 -13.970 1.00 97.38 104 LEU A N 1
ATOM 808 C CA . LEU A 1 104 ? 19.019 -7.300 -13.789 1.00 97.38 104 LEU A CA 1
ATOM 809 C C . LEU A 1 104 ? 20.072 -7.598 -12.713 1.00 97.38 104 LEU A C 1
ATOM 811 O O . LEU A 1 104 ? 20.681 -6.677 -12.165 1.00 97.38 104 LEU A O 1
ATOM 815 N N . ALA A 1 105 ? 20.275 -8.872 -12.373 1.00 97.81 105 ALA A N 1
ATOM 816 C CA . ALA A 1 105 ? 21.233 -9.251 -11.350 1.00 97.81 105 ALA A CA 1
ATOM 817 C C . ALA A 1 105 ? 22.654 -8.821 -11.719 1.00 97.81 105 ALA A C 1
ATOM 819 O O . ALA A 1 105 ? 22.996 -8.791 -12.899 1.00 97.81 105 ALA A O 1
ATOM 820 N N . ASP A 1 106 ? 23.487 -8.570 -10.712 1.00 98.25 106 ASP A N 1
ATOM 821 C CA . ASP A 1 106 ? 24.903 -8.245 -10.903 1.00 98.25 106 ASP A CA 1
ATOM 822 C C . ASP A 1 106 ? 25.077 -6.977 -11.759 1.00 98.25 106 ASP A C 1
ATOM 824 O O . ASP A 1 106 ? 25.582 -6.994 -12.879 1.00 98.25 106 ASP A O 1
ATOM 828 N N . ASN A 1 107 ? 24.546 -5.873 -11.236 1.00 98.50 107 ASN A N 1
ATOM 829 C CA . ASN A 1 107 ? 24.608 -4.531 -11.813 1.00 98.50 107 ASN A CA 1
ATOM 830 C C . ASN A 1 107 ? 24.922 -3.518 -10.694 1.00 98.50 107 ASN A C 1
ATOM 832 O O . ASN A 1 107 ? 25.300 -3.891 -9.582 1.00 98.50 107 ASN A O 1
ATOM 836 N N . LYS A 1 108 ? 24.801 -2.216 -10.972 1.00 97.69 108 LYS A N 1
ATOM 837 C CA . LYS A 1 108 ? 25.089 -1.123 -10.028 1.00 97.69 108 LYS A CA 1
ATOM 838 C C . LYS A 1 108 ? 23.845 -0.277 -9.738 1.00 97.69 108 LYS A C 1
ATOM 840 O O . LYS A 1 108 ? 23.958 0.920 -9.493 1.00 97.69 108 LYS A O 1
ATOM 845 N N . ILE A 1 109 ? 22.657 -0.879 -9.810 1.00 96.06 109 ILE A N 1
ATOM 846 C CA . ILE A 1 109 ? 21.387 -0.161 -9.670 1.00 96.06 109 ILE A CA 1
ATOM 847 C C . ILE A 1 109 ? 21.201 0.265 -8.213 1.00 96.06 109 ILE A C 1
ATOM 849 O O . ILE A 1 109 ? 21.252 -0.572 -7.310 1.00 96.06 109 ILE A O 1
ATOM 853 N N . GLU A 1 110 ? 20.983 1.559 -7.983 1.00 93.31 110 GLU A N 1
ATOM 854 C CA . GLU A 1 110 ? 20.727 2.105 -6.641 1.00 93.31 110 GLU A CA 1
ATOM 855 C C . GLU A 1 110 ? 19.233 2.211 -6.307 1.00 93.31 110 GLU A C 1
ATOM 857 O O . GLU A 1 110 ? 18.863 2.098 -5.136 1.00 93.31 110 GLU A O 1
ATOM 862 N N . ASP A 1 111 ? 18.386 2.414 -7.321 1.00 90.62 111 ASP A N 1
ATOM 863 C CA . ASP A 1 111 ? 16.929 2.503 -7.199 1.00 90.62 111 ASP A CA 1
ATOM 864 C C . ASP A 1 111 ? 16.232 2.102 -8.513 1.00 90.62 111 ASP A C 1
ATOM 866 O O . ASP A 1 111 ? 16.862 2.060 -9.575 1.00 90.62 111 ASP A O 1
ATOM 870 N N . VAL A 1 112 ? 14.930 1.812 -8.456 1.00 91.75 112 VAL A N 1
ATOM 871 C CA . VAL A 1 112 ? 14.094 1.568 -9.642 1.00 91.75 112 VAL A CA 1
ATOM 872 C C . VAL A 1 112 ? 13.082 2.705 -9.831 1.00 91.75 112 VAL A C 1
ATOM 874 O O . VAL A 1 112 ? 12.619 3.277 -8.846 1.00 91.75 112 VAL A O 1
ATOM 877 N N . PRO A 1 113 ? 12.693 3.038 -11.073 1.00 90.94 113 PRO A N 1
ATOM 878 C CA . PRO A 1 113 ? 11.665 4.039 -11.317 1.00 90.94 113 PRO A CA 1
ATOM 879 C C . PRO A 1 113 ? 10.311 3.577 -10.768 1.00 90.94 113 PRO A C 1
ATOM 881 O O . PRO A 1 113 ? 9.959 2.399 -10.853 1.00 90.94 113 PRO A O 1
ATOM 884 N N . GLU A 1 114 ? 9.520 4.526 -10.269 1.00 85.38 114 GLU A N 1
ATOM 885 C CA . GLU A 1 114 ? 8.166 4.284 -9.751 1.00 85.38 114 GLU A CA 1
ATOM 886 C C . GLU A 1 114 ? 7.257 3.617 -10.799 1.00 85.38 114 GLU A C 1
ATOM 888 O O . GLU A 1 114 ? 6.416 2.780 -10.472 1.00 85.38 114 GLU A O 1
ATOM 893 N N . ASP A 1 115 ? 7.487 3.910 -12.082 1.00 91.12 115 ASP A N 1
ATOM 894 C CA . ASP A 1 115 ? 6.810 3.305 -13.229 1.00 91.12 115 ASP A CA 1
ATOM 895 C C . ASP A 1 115 ? 6.963 1.784 -13.323 1.00 91.12 115 ASP A C 1
ATOM 897 O O . ASP A 1 115 ? 6.173 1.135 -14.011 1.00 91.12 115 ASP A O 1
ATOM 901 N N . LEU A 1 116 ? 7.928 1.179 -12.621 1.00 88.50 116 LEU A N 1
ATOM 902 C CA . LEU A 1 116 ? 8.096 -0.275 -12.593 1.00 88.50 116 LEU A CA 1
ATOM 903 C C . LEU A 1 116 ? 6.859 -0.989 -12.016 1.00 88.50 116 LEU A C 1
ATOM 905 O O . LEU A 1 116 ? 6.579 -2.126 -12.402 1.00 88.50 116 LEU A O 1
ATOM 909 N N . LYS A 1 117 ? 6.051 -0.304 -11.187 1.00 84.00 117 LYS A N 1
ATOM 910 C CA . LYS A 1 117 ? 4.749 -0.810 -10.706 1.00 84.00 117 LYS A CA 1
ATOM 911 C C . LYS A 1 117 ? 3.761 -1.106 -11.836 1.00 84.00 117 LYS A C 1
ATOM 913 O O . LYS A 1 117 ? 2.830 -1.887 -11.668 1.00 84.00 117 LYS A O 1
ATOM 918 N N . ASN A 1 118 ? 3.975 -0.497 -13.002 1.00 89.25 118 ASN A N 1
ATOM 919 C CA . ASN A 1 118 ? 3.103 -0.620 -14.160 1.00 89.25 118 ASN A CA 1
ATOM 920 C C . ASN A 1 118 ? 3.364 -1.895 -14.990 1.00 89.25 118 ASN A C 1
ATOM 922 O O . ASN A 1 118 ? 2.667 -2.119 -15.988 1.00 89.25 118 ASN A O 1
ATOM 926 N N . LEU A 1 119 ? 4.347 -2.719 -14.601 1.00 90.00 119 LEU A N 1
ATOM 927 C CA . LEU A 1 119 ? 4.643 -4.024 -15.196 1.00 90.00 119 LEU A CA 1
ATOM 928 C C . LEU A 1 119 ? 3.638 -5.092 -14.727 1.00 90.00 119 LEU A C 1
ATOM 930 O O . LEU A 1 119 ? 3.911 -5.911 -13.845 1.00 90.00 119 LEU A O 1
ATOM 934 N N . GLN A 1 120 ? 2.452 -5.069 -15.331 1.00 83.06 120 GLN A N 1
ATOM 935 C CA . GLN A 1 120 ? 1.309 -5.900 -14.936 1.00 83.06 120 GLN A CA 1
ATOM 936 C C . GLN A 1 120 ? 1.544 -7.405 -15.138 1.00 83.06 120 GLN A C 1
ATOM 938 O O . GLN A 1 120 ? 1.103 -8.198 -14.313 1.00 83.06 120 GLN A O 1
ATOM 943 N N . SER A 1 121 ? 2.280 -7.797 -16.182 1.00 91.25 121 SER A N 1
ATOM 944 C CA . SER A 1 121 ? 2.543 -9.213 -16.488 1.00 91.25 121 SER A CA 1
ATOM 945 C C . SER A 1 121 ? 3.777 -9.787 -15.785 1.00 91.25 121 SER A C 1
ATOM 947 O O . SER A 1 121 ? 4.095 -10.955 -15.992 1.00 91.25 121 SER A O 1
ATOM 949 N N . LEU A 1 122 ? 4.499 -8.994 -14.982 1.00 90.50 122 LEU A N 1
ATOM 950 C CA . LEU A 1 122 ? 5.786 -9.411 -14.429 1.00 90.50 122 LEU A CA 1
ATOM 951 C C . LEU A 1 122 ? 5.604 -10.464 -13.334 1.00 90.50 122 LEU A C 1
ATOM 953 O O . LEU A 1 122 ? 5.055 -10.167 -12.265 1.00 90.50 122 LEU A O 1
ATOM 957 N N . VAL A 1 123 ? 6.120 -11.662 -13.609 1.00 86.88 123 VAL A N 1
ATOM 958 C CA . VAL A 1 123 ? 6.092 -12.832 -12.720 1.00 86.88 123 VAL A CA 1
ATOM 959 C C . VAL A 1 123 ? 7.440 -13.026 -12.033 1.00 86.88 123 VAL A C 1
ATOM 961 O O . VAL A 1 123 ? 7.494 -13.412 -10.870 1.00 86.88 123 VAL A O 1
ATOM 964 N N . PHE A 1 124 ? 8.534 -12.734 -12.735 1.00 89.06 124 PHE A N 1
ATOM 965 C CA . PHE A 1 124 ? 9.882 -12.899 -12.214 1.00 89.06 124 PHE A CA 1
ATOM 966 C C . PHE A 1 124 ? 10.700 -11.627 -12.389 1.00 89.06 124 PHE A C 1
ATOM 968 O O . PHE A 1 124 ? 10.824 -11.095 -13.495 1.00 89.06 124 PHE A O 1
ATOM 975 N N . ILE A 1 125 ? 11.319 -11.193 -11.295 1.00 91.75 125 ILE A N 1
ATOM 976 C CA . ILE A 1 125 ? 12.327 -10.145 -11.304 1.00 91.75 125 ILE A CA 1
ATOM 977 C C . ILE A 1 125 ? 13.528 -10.572 -10.466 1.00 91.75 125 ILE A C 1
ATOM 979 O O . ILE A 1 125 ? 13.380 -10.996 -9.321 1.00 91.75 125 ILE A O 1
ATOM 983 N N . ASN A 1 126 ? 14.725 -10.445 -11.033 1.00 92.06 126 ASN A N 1
ATOM 984 C CA . ASN A 1 126 ? 15.971 -10.669 -10.313 1.00 92.06 126 ASN A CA 1
ATOM 985 C C . ASN A 1 126 ? 16.781 -9.376 -10.246 1.00 92.06 126 ASN A C 1
ATOM 987 O O . ASN A 1 126 ? 17.252 -8.872 -11.264 1.00 92.06 126 ASN A O 1
ATOM 991 N N . LEU A 1 127 ? 16.938 -8.866 -9.026 1.00 93.00 127 LEU A N 1
ATOM 992 C CA . LEU A 1 127 ? 17.685 -7.651 -8.694 1.00 93.00 127 LEU A CA 1
ATOM 993 C C . LEU A 1 127 ? 18.891 -7.942 -7.790 1.00 93.00 127 LEU A C 1
ATOM 995 O O . LEU A 1 127 ? 19.498 -7.015 -7.254 1.00 93.00 127 LEU A O 1
ATOM 999 N N . ASN A 1 128 ? 19.252 -9.214 -7.607 1.00 91.69 128 ASN A N 1
ATOM 1000 C CA . ASN A 1 128 ? 20.344 -9.611 -6.721 1.00 91.69 128 ASN A CA 1
ATOM 1001 C C . ASN A 1 128 ? 21.671 -8.963 -7.133 1.00 91.69 128 ASN A C 1
ATOM 1003 O O . ASN A 1 128 ? 21.916 -8.752 -8.316 1.00 91.69 128 ASN A O 1
ATOM 1007 N N . LYS A 1 129 ? 22.557 -8.705 -6.164 1.00 94.88 129 LYS A N 1
ATOM 1008 C CA . LYS A 1 129 ? 23.875 -8.087 -6.409 1.00 94.88 129 LYS A CA 1
ATOM 1009 C C . LYS A 1 129 ? 23.768 -6.738 -7.146 1.00 94.88 129 LYS A C 1
ATOM 1011 O O . LYS A 1 129 ? 24.419 -6.518 -8.157 1.00 94.88 129 LYS A O 1
ATOM 1016 N N . ASN A 1 130 ? 22.912 -5.860 -6.631 1.00 96.69 130 ASN A N 1
ATOM 1017 C CA . ASN A 1 130 ? 22.844 -4.442 -6.993 1.00 96.69 130 ASN A CA 1
ATOM 1018 C C . ASN A 1 130 ? 23.193 -3.575 -5.770 1.00 96.69 130 ASN A C 1
ATOM 1020 O O . ASN A 1 130 ? 23.521 -4.099 -4.704 1.00 96.69 130 ASN A O 1
ATOM 1024 N N . SER A 1 131 ? 23.114 -2.252 -5.905 1.00 94.44 131 SER A N 1
ATOM 1025 C CA . SER A 1 131 ? 23.520 -1.273 -4.887 1.00 94.44 131 SER A CA 1
ATOM 1026 C C . SER A 1 131 ? 22.333 -0.629 -4.151 1.00 94.44 131 SER A C 1
ATOM 1028 O O . SER A 1 131 ? 22.435 0.500 -3.669 1.00 94.44 131 SER A O 1
ATOM 1030 N N . PHE A 1 132 ? 21.205 -1.340 -4.040 1.00 87.31 132 PHE A N 1
ATOM 1031 C CA . PHE A 1 132 ? 20.000 -0.854 -3.362 1.00 87.31 132 PHE A CA 1
ATOM 1032 C C . PHE A 1 132 ? 20.253 -0.536 -1.886 1.00 87.31 132 PHE A C 1
ATOM 1034 O O . PHE A 1 132 ? 20.608 -1.407 -1.092 1.00 87.31 132 PHE A O 1
ATOM 1041 N N . LYS A 1 133 ? 19.987 0.715 -1.498 1.00 84.12 133 LYS A N 1
ATOM 1042 C CA . LYS A 1 133 ? 20.012 1.159 -0.089 1.00 84.12 133 LYS A CA 1
ATOM 1043 C C . LYS A 1 133 ? 18.676 0.922 0.619 1.00 84.12 133 LYS A C 1
ATOM 1045 O O . LYS A 1 133 ? 18.616 0.910 1.846 1.00 84.12 133 LYS A O 1
ATOM 1050 N N . LYS A 1 134 ? 17.595 0.782 -0.152 1.00 79.56 134 LYS A N 1
ATOM 1051 C CA . LYS A 1 134 ? 16.223 0.555 0.313 1.00 79.56 134 LYS A CA 1
ATOM 1052 C C . LYS A 1 134 ? 15.543 -0.451 -0.605 1.00 79.56 134 LYS A C 1
ATOM 1054 O O . LYS A 1 134 ? 15.916 -0.581 -1.767 1.00 79.56 134 LYS A O 1
ATOM 1059 N N . ILE A 1 135 ? 14.536 -1.146 -0.084 1.00 74.25 135 ILE A N 1
ATOM 1060 C CA . ILE A 1 135 ? 13.731 -2.045 -0.910 1.00 74.25 135 ILE A CA 1
ATOM 1061 C C . ILE A 1 135 ? 12.874 -1.191 -1.862 1.00 74.25 135 ILE A C 1
ATOM 1063 O O . ILE A 1 135 ? 12.212 -0.262 -1.385 1.00 74.25 135 ILE A O 1
ATOM 1067 N N . PRO A 1 136 ? 12.850 -1.483 -3.175 1.00 76.12 136 PRO A N 1
ATOM 1068 C CA . PRO A 1 136 ? 12.085 -0.687 -4.126 1.00 76.12 136 PRO A CA 1
ATOM 1069 C C . PRO A 1 136 ? 10.574 -0.833 -3.904 1.00 76.12 136 PRO A C 1
ATOM 1071 O O . PRO A 1 136 ? 9.991 -1.889 -4.163 1.00 76.12 136 PRO A O 1
ATOM 1074 N N . LYS A 1 137 ? 9.921 0.234 -3.425 1.00 71.06 137 LYS A N 1
ATOM 1075 C CA . LYS A 1 137 ? 8.492 0.215 -3.057 1.00 71.06 137 LYS A CA 1
ATOM 1076 C C . LYS A 1 137 ? 7.577 -0.163 -4.222 1.00 71.06 137 LYS A C 1
ATOM 1078 O O . LYS A 1 137 ? 6.602 -0.874 -4.000 1.00 71.06 137 LYS A O 1
ATOM 1083 N N . ALA A 1 138 ? 7.937 0.217 -5.449 1.00 72.25 138 ALA A N 1
ATOM 1084 C CA . ALA A 1 138 ? 7.211 -0.139 -6.669 1.00 72.25 138 ALA A CA 1
ATOM 1085 C C . ALA A 1 138 ? 7.012 -1.660 -6.862 1.00 72.25 138 ALA A C 1
ATOM 1087 O O . ALA A 1 138 ? 6.137 -2.072 -7.620 1.00 72.25 138 ALA A O 1
ATOM 1088 N N . LEU A 1 139 ? 7.800 -2.499 -6.173 1.00 71.00 139 LEU A N 1
ATOM 1089 C CA . LEU A 1 139 ? 7.745 -3.961 -6.271 1.00 71.00 139 LEU A CA 1
ATOM 1090 C C . LEU A 1 139 ? 7.025 -4.650 -5.103 1.00 71.00 139 LEU A C 1
ATOM 1092 O O . LEU A 1 139 ? 6.648 -5.810 -5.239 1.00 71.00 139 LEU A O 1
ATOM 1096 N N . ILE A 1 140 ? 6.855 -3.971 -3.965 1.00 73.12 140 ILE A N 1
ATOM 1097 C CA . ILE A 1 140 ? 6.363 -4.581 -2.711 1.00 73.12 140 ILE A CA 1
ATOM 1098 C C . ILE A 1 140 ? 5.273 -3.762 -1.994 1.00 73.12 140 ILE A C 1
ATOM 1100 O O . ILE A 1 140 ? 4.820 -4.147 -0.916 1.00 73.12 140 ILE A O 1
ATOM 1104 N N . GLY A 1 141 ? 4.880 -2.615 -2.551 1.00 80.81 141 GLY A N 1
ATOM 1105 C CA . GLY A 1 141 ? 3.863 -1.726 -1.991 1.00 80.81 141 GLY A CA 1
ATOM 1106 C C . GLY A 1 141 ? 2.422 -2.148 -2.311 1.00 80.81 141 GLY A C 1
ATOM 1107 O O . GLY A 1 141 ? 2.215 -3.170 -2.971 1.00 80.81 141 GLY A O 1
ATOM 1108 N N . PRO A 1 142 ? 1.426 -1.336 -1.904 1.00 84.38 142 PRO A N 1
ATOM 1109 C CA . PRO A 1 142 ? 0.001 -1.640 -2.077 1.00 84.38 142 PRO A CA 1
ATOM 1110 C C . PRO A 1 142 ? -0.395 -2.041 -3.503 1.00 84.38 142 PRO A C 1
ATOM 1112 O O . PRO A 1 142 ? -1.144 -2.994 -3.698 1.00 84.38 142 PRO A O 1
ATOM 1115 N N . SER A 1 143 ? 0.197 -1.406 -4.523 1.00 81.25 143 SER A N 1
ATOM 1116 C CA . SER A 1 143 ? -0.059 -1.726 -5.937 1.00 81.25 143 SER A CA 1
ATOM 1117 C C . SER A 1 143 ? 0.416 -3.118 -6.373 1.00 81.25 143 SER A C 1
ATOM 1119 O O . SER A 1 143 ? 0.108 -3.533 -7.485 1.00 81.25 143 SER A O 1
ATOM 1121 N N . ALA A 1 144 ? 1.188 -3.826 -5.547 1.00 82.88 144 ALA A N 1
ATOM 1122 C CA . ALA A 1 144 ? 1.724 -5.155 -5.831 1.00 82.88 144 ALA A CA 1
ATOM 1123 C C . ALA A 1 144 ? 1.196 -6.244 -4.880 1.00 82.88 144 ALA A C 1
ATOM 1125 O O . ALA A 1 144 ? 1.428 -7.426 -5.135 1.00 82.88 144 ALA A O 1
ATOM 1126 N N . TRP A 1 145 ? 0.474 -5.889 -3.809 1.00 86.56 145 TRP A N 1
ATOM 1127 C CA . TRP A 1 145 ? 0.039 -6.856 -2.793 1.00 86.56 145 TRP A CA 1
ATOM 1128 C C . TRP A 1 145 ? -0.865 -7.960 -3.344 1.00 86.56 145 TRP A C 1
ATOM 1130 O O . TRP A 1 145 ? -0.737 -9.099 -2.898 1.00 86.56 145 TRP A O 1
ATOM 1140 N N . TYR A 1 146 ? -1.682 -7.673 -4.364 1.00 86.69 146 TYR A N 1
ATOM 1141 C CA . TYR A 1 146 ? -2.565 -8.660 -5.004 1.00 86.69 146 TYR A CA 1
ATOM 1142 C C . TYR A 1 146 ? -1.833 -9.896 -5.543 1.00 86.69 146 TYR A C 1
ATOM 1144 O O . TYR A 1 146 ? -2.433 -10.962 -5.656 1.00 86.69 146 TYR A O 1
ATOM 1152 N N . LYS A 1 147 ? -0.532 -9.779 -5.848 1.00 84.44 147 LYS A N 1
ATOM 1153 C CA . LYS A 1 147 ? 0.283 -10.899 -6.339 1.00 84.44 147 LYS A CA 1
ATOM 1154 C C . LYS A 1 147 ? 0.473 -11.989 -5.280 1.00 84.44 147 LYS A C 1
ATOM 1156 O O . LYS A 1 147 ? 0.519 -13.163 -5.628 1.00 84.44 147 LYS A O 1
ATOM 1161 N N . SER A 1 148 ? 0.573 -11.603 -4.007 1.00 85.19 148 SER A N 1
ATOM 1162 C CA . SER A 1 148 ? 0.751 -12.528 -2.874 1.00 85.19 148 SER A CA 1
ATOM 1163 C C . SER A 1 148 ? -0.530 -12.722 -2.064 1.00 85.19 148 SER A C 1
ATOM 1165 O O . SER A 1 148 ? -0.716 -13.766 -1.446 1.00 85.19 148 SER A O 1
ATOM 1167 N N . TYR A 1 149 ? -1.414 -11.726 -2.077 1.00 89.62 149 TYR A N 1
ATOM 1168 C CA . TYR A 1 149 ? -2.677 -11.700 -1.350 1.00 89.62 149 TYR A CA 1
ATOM 1169 C C . TYR A 1 149 ? -3.804 -11.383 -2.341 1.00 89.62 149 TYR A C 1
ATOM 1171 O O . TYR A 1 149 ? -4.205 -10.225 -2.436 1.00 89.62 149 TYR A O 1
ATOM 1179 N N . PRO A 1 150 ? -4.332 -12.372 -3.092 1.00 92.06 150 PRO A N 1
ATOM 1180 C CA . PRO A 1 150 ? -5.357 -12.132 -4.117 1.00 92.06 150 PRO A CA 1
ATOM 1181 C C . PRO A 1 150 ? -6.599 -11.394 -3.598 1.00 92.06 150 PRO A C 1
ATOM 1183 O O . PRO A 1 150 ? -7.242 -10.657 -4.340 1.00 92.06 150 PRO A O 1
ATOM 1186 N N . ILE A 1 151 ? -6.894 -11.533 -2.300 1.00 93.94 151 ILE A N 1
ATOM 1187 C CA . ILE A 1 151 ? -7.970 -10.810 -1.612 1.00 93.94 151 ILE A CA 1
ATOM 1188 C C . ILE A 1 151 ? -7.800 -9.279 -1.637 1.00 93.94 151 ILE A C 1
ATOM 1190 O O . ILE A 1 151 ? -8.779 -8.574 -1.441 1.00 93.94 151 ILE A O 1
ATOM 1194 N N . ALA A 1 152 ? -6.619 -8.748 -1.978 1.00 93.25 152 ALA A N 1
ATOM 1195 C CA . ALA A 1 152 ? -6.411 -7.320 -2.250 1.00 93.25 152 ALA A CA 1
ATOM 1196 C C . ALA A 1 152 ? -7.303 -6.773 -3.384 1.00 93.25 152 ALA A C 1
ATOM 1198 O O . ALA A 1 152 ? -7.436 -5.564 -3.535 1.00 93.25 152 ALA A O 1
ATOM 1199 N N . GLN A 1 153 ? -7.885 -7.653 -4.207 1.00 91.94 153 GLN A N 1
ATOM 1200 C CA . GLN A 1 153 ? -8.886 -7.319 -5.229 1.00 91.94 153 GLN A CA 1
ATOM 1201 C C . GLN A 1 153 ? -10.309 -7.738 -4.811 1.00 91.94 153 GLN A C 1
ATOM 1203 O O . GLN A 1 153 ? -11.186 -7.905 -5.658 1.00 91.94 153 GLN A O 1
ATOM 1208 N N . GLY A 1 154 ? -10.522 -7.966 -3.514 1.00 93.06 154 GLY A N 1
ATOM 1209 C CA . GLY A 1 154 ? -11.801 -8.333 -2.921 1.00 93.06 154 GLY A CA 1
ATOM 1210 C C . GLY A 1 154 ? -12.845 -7.221 -3.022 1.00 93.06 154 GLY A C 1
ATOM 1211 O O . GLY A 1 154 ? -12.534 -6.058 -3.276 1.00 93.06 154 GLY A O 1
ATOM 1212 N N . ALA A 1 155 ? -14.109 -7.591 -2.827 1.00 95.69 155 ALA A N 1
ATOM 1213 C CA . ALA A 1 155 ? -15.246 -6.689 -3.000 1.00 95.69 155 ALA A CA 1
ATOM 1214 C C . ALA A 1 155 ? -15.409 -5.677 -1.852 1.00 95.69 155 ALA A C 1
ATOM 1216 O O . ALA A 1 155 ? -16.157 -4.712 -1.997 1.00 95.69 155 ALA A O 1
ATOM 1217 N N . ARG A 1 156 ? -14.756 -5.909 -0.708 1.00 96.69 156 ARG A N 1
ATOM 1218 C CA . ARG A 1 156 ? -14.883 -5.105 0.517 1.00 96.69 156 ARG A CA 1
ATOM 1219 C C . ARG A 1 156 ? -13.509 -4.741 1.076 1.00 96.69 156 ARG A C 1
ATOM 1221 O O . ARG A 1 156 ? -13.258 -4.890 2.268 1.00 96.69 156 ARG A O 1
ATOM 1228 N N . GLN A 1 157 ? -12.595 -4.325 0.205 1.00 98.25 157 GLN A N 1
ATOM 1229 C CA . GLN A 1 157 ? -11.291 -3.825 0.631 1.00 98.25 157 GLN A CA 1
ATOM 1230 C C . GLN A 1 157 ? -11.392 -2.412 1.217 1.00 98.25 157 GLN A C 1
ATOM 1232 O O . GLN A 1 157 ? -12.235 -1.610 0.817 1.00 98.25 157 GLN A O 1
ATOM 1237 N N . SER A 1 158 ? -10.498 -2.136 2.159 1.00 98.50 158 SER A N 1
ATOM 1238 C CA . SER A 1 158 ? -10.290 -0.844 2.811 1.00 98.50 158 SER A CA 1
ATOM 1239 C C . SER A 1 158 ? -8.875 -0.326 2.513 1.00 98.50 158 SER A C 1
ATOM 1241 O O . SER A 1 158 ? -7.978 -1.136 2.266 1.00 98.50 158 SER A O 1
ATOM 1243 N N . PRO A 1 159 ? -8.628 0.994 2.590 1.00 98.31 159 PRO A N 1
ATOM 1244 C CA . PRO A 1 159 ? -9.580 2.064 2.913 1.00 98.31 159 PRO A CA 1
ATOM 1245 C C . PRO A 1 159 ? -10.498 2.425 1.733 1.00 98.31 159 PRO A C 1
ATOM 1247 O O . PRO A 1 159 ? -10.337 1.921 0.622 1.00 98.31 159 PRO A O 1
ATOM 1250 N N . ILE A 1 160 ? -11.442 3.340 1.974 1.00 98.06 160 ILE A N 1
ATOM 1251 C CA . ILE A 1 160 ? -12.309 3.932 0.943 1.00 98.06 160 ILE A CA 1
ATOM 1252 C C . ILE A 1 160 ? -12.294 5.466 1.000 1.00 98.06 160 ILE A C 1
ATOM 1254 O O . ILE A 1 160 ? -11.944 6.067 2.018 1.00 98.06 160 ILE A O 1
ATOM 1258 N N . ASN A 1 161 ? -12.734 6.099 -0.090 1.00 98.19 161 ASN A N 1
ATOM 1259 C CA . ASN A 1 161 ? -13.163 7.495 -0.070 1.00 98.19 161 ASN A CA 1
ATOM 1260 C C . ASN A 1 161 ? -14.612 7.571 0.421 1.00 98.19 161 ASN A C 1
ATOM 1262 O O . ASN A 1 161 ? -15.523 7.080 -0.244 1.00 98.19 161 ASN A O 1
ATOM 1266 N N . ILE A 1 162 ? -14.818 8.184 1.579 1.00 98.31 162 ILE A N 1
ATOM 1267 C CA . ILE A 1 162 ? -16.133 8.436 2.157 1.00 98.31 162 ILE A CA 1
ATOM 1268 C C . ILE A 1 162 ? -16.713 9.670 1.472 1.00 98.31 162 ILE A C 1
ATOM 1270 O O . ILE A 1 162 ? -16.136 10.749 1.552 1.00 98.31 162 ILE A O 1
ATOM 1274 N N . VAL A 1 163 ? -17.867 9.531 0.827 1.00 98.12 163 VAL A N 1
ATOM 1275 C CA . VAL A 1 163 ? -18.610 10.651 0.233 1.00 98.12 163 VAL A CA 1
ATOM 1276 C C . VAL A 1 163 ? -19.824 10.922 1.127 1.00 98.12 163 VAL A C 1
ATOM 1278 O O . VAL A 1 163 ? -20.783 10.149 1.077 1.00 98.12 163 VAL A O 1
ATOM 1281 N N . PRO A 1 164 ? -19.801 11.949 2.002 1.00 97.06 164 PRO A N 1
ATOM 1282 C CA . PRO A 1 164 ? -20.870 12.197 2.970 1.00 97.06 164 PRO A CA 1
ATOM 1283 C C . PRO A 1 164 ? -22.252 12.356 2.334 1.00 97.06 164 PRO A C 1
ATOM 1285 O O . PRO A 1 164 ? -23.247 11.979 2.946 1.00 97.06 164 PRO A O 1
ATOM 1288 N N . GLU A 1 165 ? -22.318 12.873 1.108 1.00 96.38 165 GLU A N 1
ATOM 1289 C CA . GLU A 1 165 ? -23.557 13.046 0.347 1.00 96.38 165 GLU A CA 1
ATOM 1290 C C . GLU A 1 165 ? -24.168 11.713 -0.117 1.00 96.38 165 GLU A C 1
ATOM 1292 O O . GLU A 1 165 ? -25.378 11.631 -0.321 1.00 96.38 165 GLU A O 1
ATOM 1297 N N . GLU A 1 166 ? -23.350 10.667 -0.265 1.00 96.94 166 GLU A N 1
ATOM 1298 C CA . GLU A 1 166 ? -23.783 9.306 -0.611 1.00 96.94 166 GLU A CA 1
ATOM 1299 C C . GLU A 1 166 ? -24.019 8.436 0.637 1.00 96.94 166 GLU A C 1
ATOM 1301 O O . GLU A 1 166 ? -24.577 7.339 0.544 1.00 96.94 166 GLU A O 1
ATOM 1306 N N . ALA A 1 167 ? -23.616 8.912 1.820 1.00 96.75 167 ALA A N 1
ATOM 1307 C CA . ALA A 1 167 ? -23.790 8.185 3.067 1.00 96.75 167 ALA A CA 1
ATOM 1308 C C . ALA A 1 167 ? -25.272 8.118 3.468 1.00 96.75 167 ALA A C 1
ATOM 1310 O O . ALA A 1 167 ? -25.973 9.125 3.578 1.00 96.75 167 ALA A O 1
ATOM 1311 N N . VAL A 1 168 ? -25.748 6.906 3.753 1.00 97.12 168 VAL A N 1
ATOM 1312 C CA . VAL A 1 168 ? -27.125 6.682 4.198 1.00 97.12 168 VAL A CA 1
ATOM 1313 C C . VAL A 1 168 ? -27.211 6.881 5.708 1.00 97.12 168 VAL A C 1
ATOM 1315 O O . VAL A 1 168 ? -26.613 6.132 6.478 1.00 97.12 168 VAL A O 1
ATOM 1318 N N . TYR A 1 169 ? -27.995 7.869 6.143 1.00 96.06 169 TYR A N 1
ATOM 1319 C CA . TYR A 1 169 ? -28.314 8.030 7.559 1.00 96.06 169 TYR A CA 1
ATOM 1320 C C . TYR A 1 169 ? -29.232 6.896 8.035 1.00 96.06 169 TYR A C 1
ATOM 1322 O O . TYR A 1 169 ? -30.400 6.825 7.647 1.00 96.06 169 TYR A O 1
ATOM 1330 N N . ASP A 1 170 ? -28.718 6.026 8.904 1.00 94.25 170 ASP A N 1
ATOM 1331 C CA . ASP A 1 170 ? -29.499 4.959 9.528 1.00 94.25 170 ASP A CA 1
ATOM 1332 C C . ASP A 1 170 ? -29.886 5.325 10.967 1.00 94.25 170 ASP A C 1
ATOM 1334 O O . ASP A 1 170 ? -29.124 5.138 11.913 1.00 94.25 170 ASP A O 1
ATOM 1338 N N . SER A 1 171 ? -31.117 5.813 11.134 1.00 93.19 171 SER A N 1
ATOM 1339 C CA . SER A 1 171 ? -31.691 6.163 12.446 1.00 93.19 171 SER A CA 1
ATOM 1340 C C . SER A 1 171 ? -31.811 4.993 13.436 1.00 93.19 171 SER A C 1
ATOM 1342 O O . SER A 1 171 ? -32.068 5.224 14.617 1.00 93.19 171 SER A O 1
ATOM 1344 N N . ARG A 1 172 ? -31.649 3.743 12.982 1.00 93.81 172 ARG A N 1
ATOM 1345 C CA . ARG A 1 172 ? -31.733 2.545 13.834 1.00 93.81 172 ARG A CA 1
ATOM 1346 C C . ARG A 1 172 ? -30.405 2.219 14.508 1.00 93.81 172 ARG A C 1
ATOM 1348 O O . ARG A 1 172 ? -30.403 1.435 15.455 1.00 93.81 172 ARG A O 1
ATOM 1355 N N . LEU A 1 173 ? -29.292 2.777 14.025 1.00 92.50 173 LEU A N 1
ATOM 1356 C CA . LEU A 1 173 ? -27.987 2.565 14.638 1.00 92.50 173 LEU A CA 1
ATOM 1357 C C . LEU A 1 173 ? -27.897 3.367 15.944 1.00 92.50 173 LEU A C 1
ATOM 1359 O O . LEU A 1 173 ? -28.014 4.596 15.914 1.00 92.50 173 LEU A O 1
ATOM 1363 N N . PRO A 1 174 ? -27.674 2.715 17.101 1.00 91.62 174 PRO A N 1
ATOM 1364 C CA . PRO A 1 174 ? -27.420 3.443 18.334 1.00 91.62 174 PRO A CA 1
ATOM 1365 C C . PRO A 1 174 ? -26.093 4.213 18.247 1.00 91.62 174 PRO A C 1
ATOM 1367 O O . PRO A 1 174 ? -25.249 3.975 17.380 1.00 91.62 174 PRO A O 1
ATOM 1370 N N . GLY A 1 175 ? -25.871 5.133 19.185 1.00 94.94 175 GLY A N 1
ATOM 1371 C CA . GLY A 1 175 ? -24.533 5.689 19.383 1.00 94.94 175 GLY A CA 1
ATOM 1372 C C . GLY A 1 175 ? -23.528 4.583 19.727 1.00 94.94 175 GLY A C 1
ATOM 1373 O O . GLY A 1 175 ? -23.892 3.567 20.327 1.00 94.94 175 GLY A O 1
ATOM 1374 N N . ILE A 1 176 ? -22.263 4.777 19.355 1.00 97.56 176 ILE A N 1
ATOM 1375 C CA . ILE A 1 176 ? -21.181 3.932 19.865 1.00 97.56 176 ILE A CA 1
ATOM 1376 C C . ILE A 1 176 ? -20.901 4.285 21.329 1.00 97.56 176 ILE A C 1
ATOM 1378 O O . ILE A 1 176 ? -21.002 5.441 21.742 1.00 97.56 176 ILE A O 1
ATOM 1382 N N . SER A 1 177 ? -20.546 3.278 22.116 1.00 97.12 177 SER A N 1
ATOM 1383 C CA . SER A 1 177 ? -20.137 3.406 23.509 1.00 97.12 177 SER A CA 1
ATOM 1384 C C . SER A 1 177 ? -18.748 2.806 23.661 1.00 97.12 177 SER A C 1
ATOM 1386 O O . SER A 1 177 ? -18.501 1.674 23.245 1.00 97.12 177 SER A O 1
ATOM 1388 N N . ILE A 1 178 ? -17.843 3.588 24.239 1.00 97.75 178 ILE A N 1
ATOM 1389 C CA . ILE A 1 178 ? -16.439 3.234 24.412 1.00 97.75 178 ILE A CA 1
ATOM 1390 C C . ILE A 1 178 ? -16.125 3.268 25.905 1.00 97.75 178 ILE A C 1
ATOM 1392 O O . ILE A 1 178 ? -16.296 4.303 26.552 1.00 97.75 178 ILE A O 1
ATOM 1396 N N . ASN A 1 179 ? -15.647 2.148 26.440 1.00 97.31 179 ASN A N 1
ATOM 1397 C CA . ASN A 1 179 ? -15.177 2.043 27.815 1.00 97.31 179 ASN A CA 1
ATOM 1398 C C . ASN A 1 179 ? -13.683 1.719 27.819 1.00 97.31 179 ASN A C 1
ATOM 1400 O O . ASN A 1 179 ? -13.307 0.582 27.552 1.00 97.31 179 ASN A O 1
ATOM 1404 N N . TYR A 1 180 ? -12.854 2.713 28.145 1.00 96.69 180 TYR A N 1
ATOM 1405 C CA . TYR A 1 180 ? -11.406 2.565 28.340 1.00 96.69 180 TYR A CA 1
ATOM 1406 C C . TYR A 1 180 ? -10.963 3.016 29.736 1.00 96.69 180 TYR A C 1
ATOM 1408 O O . TYR A 1 180 ? -9.777 3.233 29.969 1.00 96.69 180 TYR A O 1
ATOM 1416 N N . ASP A 1 181 ? -11.889 3.199 30.679 1.00 89.31 181 ASP A N 1
ATOM 1417 C CA . ASP A 1 181 ? -11.569 3.831 31.966 1.00 89.31 181 ASP A CA 1
ATOM 1418 C C . ASP A 1 181 ? -10.574 2.998 32.793 1.00 89.31 181 ASP A C 1
ATOM 1420 O O . ASP A 1 181 ? -9.814 3.552 33.582 1.00 89.31 181 ASP A O 1
ATOM 1424 N N . ASN A 1 182 ? -10.513 1.684 32.544 1.00 90.19 182 ASN A N 1
ATOM 1425 C CA . ASN A 1 182 ? -9.593 0.751 33.196 1.00 90.19 182 ASN A CA 1
ATOM 1426 C C . ASN A 1 182 ? -8.641 0.056 32.205 1.00 90.19 182 ASN A C 1
ATOM 1428 O O . ASN A 1 182 ? -8.197 -1.066 32.452 1.00 90.19 182 ASN A O 1
ATOM 1432 N N . CYS A 1 183 ? -8.338 0.672 31.059 1.00 92.00 183 CYS A N 1
ATOM 1433 C CA . CYS A 1 183 ? -7.455 0.039 30.084 1.00 92.00 183 CYS A CA 1
ATOM 1434 C C . CYS A 1 183 ? -6.019 -0.104 30.600 1.00 92.00 183 CYS A C 1
ATOM 1436 O O . CYS A 1 183 ? -5.495 0.761 31.301 1.00 92.00 183 CYS A O 1
ATOM 1438 N N . THR A 1 184 ? -5.361 -1.196 30.218 1.00 96.25 184 THR A N 1
ATOM 1439 C CA . THR A 1 184 ? -3.978 -1.483 30.613 1.00 96.25 184 THR A CA 1
ATOM 1440 C C . THR A 1 184 ? -3.113 -1.571 29.364 1.00 96.25 184 THR A C 1
ATOM 1442 O O . THR A 1 184 ? -3.118 -2.586 28.672 1.00 96.25 184 THR A O 1
ATOM 1445 N N . SER A 1 185 ? -2.407 -0.485 29.052 1.00 97.75 185 SER A N 1
ATOM 1446 C CA . SER A 1 185 ? -1.374 -0.467 28.013 1.00 97.75 185 SER A CA 1
ATOM 1447 C C . SER A 1 185 ? -0.142 -1.253 28.467 1.00 97.75 185 SER A C 1
ATOM 1449 O O . SER A 1 185 ? 0.206 -1.261 29.652 1.00 97.75 185 SER A O 1
ATOM 1451 N N . LEU A 1 186 ? 0.479 -1.959 27.524 1.00 98.00 186 LEU A N 1
ATOM 1452 C CA . LEU A 1 186 ? 1.559 -2.910 27.779 1.00 98.00 186 LEU A CA 1
ATOM 1453 C C . LEU A 1 186 ? 2.884 -2.393 27.223 1.00 98.00 186 LEU A C 1
ATOM 1455 O O . LEU A 1 186 ? 3.810 -2.086 27.979 1.00 98.00 186 LEU A O 1
ATOM 1459 N N . THR A 1 187 ? 2.966 -2.290 25.899 1.00 98.50 187 THR A N 1
ATOM 1460 C CA . THR A 1 187 ? 4.196 -1.968 25.176 1.00 98.50 187 THR A CA 1
ATOM 1461 C C . THR A 1 187 ? 3.920 -1.047 24.006 1.00 98.50 187 THR A C 1
ATOM 1463 O O . THR A 1 187 ? 2.863 -1.137 23.384 1.00 98.50 187 THR A O 1
ATOM 1466 N N . ILE A 1 188 ? 4.914 -0.235 23.662 1.00 98.62 188 ILE A N 1
ATOM 1467 C CA . ILE A 1 188 ? 5.021 0.450 22.377 1.00 98.62 188 ILE A CA 1
ATOM 1468 C C . ILE A 1 188 ? 6.095 -0.256 21.551 1.00 98.62 188 ILE A C 1
ATOM 1470 O O . ILE A 1 188 ? 7.140 -0.645 22.076 1.00 98.62 188 ILE A O 1
ATOM 1474 N N . SER A 1 189 ? 5.848 -0.462 20.262 1.00 98.38 189 SER A N 1
ATOM 1475 C CA . SER A 1 189 ? 6.776 -1.170 19.381 1.00 98.38 189 SER A CA 1
ATOM 1476 C C . SER A 1 189 ? 6.805 -0.584 17.980 1.00 98.38 189 SER A C 1
ATOM 1478 O O . SER A 1 189 ? 5.847 0.039 17.532 1.00 98.38 189 SER A O 1
ATOM 1480 N N . ASN A 1 190 ? 7.904 -0.818 17.270 1.00 97.56 190 ASN A N 1
ATOM 1481 C CA . ASN A 1 190 ? 8.028 -0.531 15.848 1.00 97.56 190 ASN A CA 1
ATOM 1482 C C . ASN A 1 190 ? 8.157 -1.849 15.091 1.00 97.56 190 ASN A C 1
ATOM 1484 O O . ASN A 1 190 ? 9.212 -2.481 15.092 1.00 97.56 190 ASN A O 1
ATOM 1488 N N . ASN A 1 191 ? 7.094 -2.270 14.415 1.00 93.06 191 ASN A N 1
ATOM 1489 C CA . ASN A 1 191 ? 7.089 -3.528 13.662 1.00 93.06 191 ASN A CA 1
ATOM 1490 C C . ASN A 1 191 ? 7.698 -3.389 12.247 1.00 93.06 191 ASN A C 1
ATOM 1492 O O . ASN A 1 191 ? 7.772 -4.361 11.492 1.00 93.06 191 ASN A O 1
ATOM 1496 N N . GLY A 1 192 ? 8.173 -2.193 11.883 1.00 90.62 192 GLY A N 1
ATOM 1497 C CA . GLY A 1 192 ? 8.685 -1.855 10.555 1.00 90.62 192 GLY A CA 1
ATOM 1498 C C . GLY A 1 192 ? 7.621 -1.383 9.562 1.00 90.62 192 GLY A C 1
ATOM 1499 O O . GLY A 1 192 ? 7.985 -1.017 8.446 1.00 90.62 192 GLY A O 1
ATOM 1500 N N . HIS A 1 193 ? 6.347 -1.383 9.958 1.00 91.62 193 HIS A N 1
ATOM 1501 C CA . HIS A 1 193 ? 5.213 -0.876 9.182 1.00 91.62 193 HIS A CA 1
ATOM 1502 C C . HIS A 1 193 ? 4.558 0.331 9.856 1.00 91.62 193 HIS A C 1
ATOM 1504 O O . HIS A 1 193 ? 4.190 1.276 9.171 1.00 91.62 193 HIS A O 1
ATOM 1510 N N . SER A 1 194 ? 4.454 0.316 11.185 1.00 97.31 194 SER A N 1
ATOM 1511 C CA . SER A 1 194 ? 3.939 1.416 11.998 1.00 97.31 194 SER A CA 1
ATOM 1512 C C . SER A 1 194 ? 4.531 1.360 13.414 1.00 97.31 194 SER A C 1
ATOM 1514 O O . SER A 1 194 ? 5.304 0.452 13.750 1.00 97.31 194 SER A O 1
ATOM 1516 N N . VAL A 1 195 ? 4.166 2.341 14.239 1.00 97.88 195 VAL A N 1
ATOM 1517 C CA . VAL A 1 195 ? 4.273 2.267 15.694 1.00 97.88 195 VAL A CA 1
ATOM 1518 C C . VAL A 1 195 ? 2.977 1.687 16.260 1.00 97.88 195 VAL A C 1
ATOM 1520 O O . VAL A 1 195 ? 1.887 2.132 15.905 1.00 97.88 195 VAL A O 1
ATOM 1523 N N . VAL A 1 196 ? 3.092 0.677 17.119 1.00 98.56 196 VAL A N 1
ATOM 1524 C CA . VAL A 1 196 ? 1.952 -0.063 17.672 1.00 98.56 196 VAL A CA 1
ATOM 1525 C C . VAL A 1 196 ? 2.006 -0.020 19.190 1.00 98.56 196 VAL A C 1
ATOM 1527 O O . VAL A 1 196 ? 3.042 -0.346 19.773 1.00 98.56 196 VAL A O 1
ATOM 1530 N N . VAL A 1 197 ? 0.891 0.345 19.821 1.00 98.62 197 VAL A N 1
ATOM 1531 C CA . VAL A 1 197 ? 0.700 0.236 21.273 1.00 98.62 197 VAL A CA 1
ATOM 1532 C C . VAL A 1 197 ? -0.268 -0.900 21.561 1.00 98.62 197 VAL A C 1
ATOM 1534 O O . VAL A 1 197 ? -1.385 -0.896 21.050 1.00 98.62 197 VAL A O 1
ATOM 1537 N N . GLU A 1 198 ? 0.152 -1.862 22.379 1.00 98.50 198 GLU A N 1
ATOM 1538 C CA . GLU A 1 198 ? -0.648 -3.037 22.746 1.00 98.50 198 GLU A CA 1
ATOM 1539 C C . GLU A 1 198 ? -1.326 -2.876 24.109 1.00 98.50 198 GLU A C 1
ATOM 1541 O O . GLU A 1 198 ? -0.799 -2.217 25.011 1.00 98.50 198 GLU A O 1
ATOM 1546 N N . PHE A 1 199 ? -2.485 -3.515 24.262 1.00 98.44 199 PHE A N 1
ATOM 1547 C CA . PHE A 1 199 ? -3.293 -3.502 25.477 1.00 98.44 199 PHE A CA 1
ATOM 1548 C C . PHE A 1 199 ? -3.596 -4.919 25.960 1.00 98.44 199 PHE A C 1
ATOM 1550 O O . PHE A 1 199 ? -3.642 -5.871 25.178 1.00 98.44 199 PHE A O 1
ATOM 1557 N N . GLU A 1 200 ? -3.830 -5.047 27.264 1.00 97.56 200 GLU A N 1
ATOM 1558 C CA . GLU A 1 200 ? -4.383 -6.263 27.853 1.00 97.56 200 GLU A CA 1
ATOM 1559 C C . GLU A 1 200 ? -5.835 -6.473 27.389 1.00 97.56 200 GLU A C 1
ATOM 1561 O O . GLU A 1 200 ? -6.681 -5.590 27.545 1.00 97.56 200 GLU A O 1
ATOM 1566 N N . ASP A 1 201 ? -6.123 -7.659 26.847 1.00 96.81 201 ASP A N 1
ATOM 1567 C CA . ASP A 1 201 ? -7.406 -8.028 26.231 1.00 96.81 201 ASP A CA 1
ATOM 1568 C C . ASP A 1 201 ? -8.018 -9.318 26.819 1.00 96.81 201 ASP A C 1
ATOM 1570 O O . ASP A 1 201 ? -8.847 -9.991 26.195 1.00 96.81 201 ASP A O 1
ATOM 1574 N N . MET A 1 202 ? -7.618 -9.670 28.045 1.00 94.62 202 MET A N 1
ATOM 1575 C CA . MET A 1 202 ? -8.059 -10.891 28.733 1.00 94.62 202 MET A CA 1
ATOM 1576 C C . MET A 1 202 ? -9.504 -10.802 29.250 1.00 94.62 202 MET A C 1
ATOM 1578 O O . MET A 1 202 ? -10.163 -11.832 29.412 1.00 94.62 202 MET A O 1
ATOM 1582 N N . ASP A 1 203 ? -10.025 -9.589 29.447 1.00 94.75 203 ASP A N 1
ATOM 1583 C CA . ASP A 1 203 ? -11.390 -9.318 29.899 1.00 94.75 203 ASP A CA 1
ATOM 1584 C C . ASP A 1 203 ? -12.025 -8.109 29.181 1.00 94.75 203 ASP A C 1
ATOM 1586 O O . ASP A 1 203 ? -11.448 -7.528 28.261 1.00 94.75 203 ASP A O 1
ATOM 1590 N N . ASP A 1 204 ? -13.247 -7.753 29.581 1.00 94.25 204 ASP A N 1
ATOM 1591 C CA . ASP A 1 204 ? -14.076 -6.744 28.912 1.00 94.25 204 ASP A CA 1
ATOM 1592 C C . ASP A 1 204 ? -13.881 -5.318 29.475 1.00 94.25 204 ASP A C 1
ATOM 1594 O O . ASP A 1 204 ? -14.750 -4.458 29.316 1.00 94.25 204 ASP A O 1
ATOM 1598 N N . ARG A 1 205 ? -12.754 -5.026 30.148 1.00 92.88 205 ARG A N 1
ATOM 1599 C CA . ARG A 1 205 ? -12.508 -3.694 30.742 1.00 92.88 205 ARG A CA 1
ATOM 1600 C C . ARG A 1 205 ? -12.219 -2.587 29.719 1.00 92.88 205 ARG A C 1
ATOM 1602 O O . ARG A 1 205 ? -12.393 -1.415 30.045 1.00 92.88 205 ARG A O 1
ATOM 1609 N N . SER A 1 206 ? -11.761 -2.964 28.522 1.00 96.69 206 SER A N 1
ATOM 1610 C CA . SER A 1 206 ? -11.409 -2.058 27.418 1.00 96.69 206 SER A CA 1
ATOM 1611 C C . SER A 1 206 ? -12.182 -2.456 26.166 1.00 96.69 206 SER A C 1
ATOM 1613 O O . SER A 1 206 ? -11.722 -3.312 25.410 1.00 96.69 206 SER A O 1
ATOM 1615 N N . VAL A 1 207 ? -13.371 -1.892 25.959 1.00 98.31 207 VAL A N 1
ATOM 1616 C CA . VAL A 1 207 ? -14.273 -2.332 24.883 1.00 98.31 207 VAL A CA 1
ATOM 1617 C C . VAL A 1 207 ? -14.927 -1.184 24.128 1.00 98.31 207 VAL A C 1
ATOM 1619 O O . VAL A 1 207 ? -15.185 -0.113 24.680 1.00 98.31 207 VAL A O 1
ATOM 1622 N N . ILE A 1 208 ? -15.269 -1.467 22.873 1.00 98.44 208 ILE A N 1
ATOM 1623 C CA . ILE A 1 208 ? -16.239 -0.714 22.077 1.00 98.44 208 ILE A CA 1
ATOM 1624 C C . ILE A 1 208 ? -17.498 -1.563 21.872 1.00 98.44 208 ILE A C 1
ATOM 1626 O O . ILE A 1 208 ? -17.420 -2.779 21.687 1.00 98.44 208 ILE A O 1
ATOM 1630 N N . GLN A 1 209 ? -18.665 -0.929 21.918 1.00 97.75 209 GLN A N 1
ATOM 1631 C CA . GLN A 1 209 ? -19.964 -1.558 21.676 1.00 97.75 209 GLN A CA 1
ATOM 1632 C C . GLN A 1 209 ? -20.971 -0.541 21.122 1.00 97.75 209 GLN A C 1
ATOM 1634 O O . GLN A 1 209 ? -20.703 0.661 21.091 1.00 97.75 209 GLN A O 1
ATOM 1639 N N . GLY A 1 210 ? -22.154 -1.006 20.719 1.00 97.50 210 GLY A N 1
ATOM 1640 C CA . GLY A 1 210 ? -23.163 -0.151 20.092 1.00 97.50 210 GLY A CA 1
ATOM 1641 C C . GLY A 1 210 ? -22.821 0.182 18.639 1.00 97.50 210 GLY A C 1
ATOM 1642 O O . GLY A 1 210 ? -21.986 -0.472 18.013 1.00 97.50 210 GLY A O 1
ATOM 1643 N N . GLY A 1 211 ? -23.498 1.182 18.080 1.00 97.19 211 GLY A N 1
ATOM 1644 C CA . GLY A 1 211 ? -23.470 1.443 16.643 1.00 97.19 211 GLY A CA 1
ATOM 1645 C C . GLY A 1 211 ? -23.771 0.197 15.801 1.00 97.19 211 GLY A C 1
ATOM 1646 O O . GLY A 1 211 ? -24.803 -0.437 16.026 1.00 97.19 211 GLY A O 1
ATOM 1647 N N . PRO A 1 212 ? -22.904 -0.172 14.841 1.00 97.31 212 PRO A N 1
ATOM 1648 C CA . PRO A 1 212 ? -23.102 -1.340 13.980 1.00 97.31 212 PRO A CA 1
ATOM 1649 C C . PRO A 1 212 ? -22.781 -2.679 14.670 1.00 97.31 212 PRO A C 1
ATOM 1651 O O . PRO A 1 212 ? -22.931 -3.735 14.054 1.00 97.31 212 PRO A O 1
ATOM 1654 N N . LEU A 1 213 ? -22.291 -2.664 15.914 1.00 97.88 213 LEU A N 1
ATOM 1655 C CA . LEU A 1 213 ? -21.770 -3.851 16.588 1.00 97.88 213 LEU A CA 1
ATOM 1656 C C . LEU A 1 213 ? -22.879 -4.597 17.335 1.00 97.88 213 LEU A C 1
ATOM 1658 O O . LEU A 1 213 ? -23.587 -4.026 18.163 1.00 97.88 213 LEU A O 1
ATOM 1662 N N . GLY A 1 214 ? -22.987 -5.906 17.090 1.00 95.44 214 GLY A N 1
ATOM 1663 C CA . GLY A 1 214 ? -23.963 -6.768 17.769 1.00 95.44 214 GLY A CA 1
ATOM 1664 C C . GLY A 1 214 ? -23.618 -7.100 19.228 1.00 95.44 214 GLY A C 1
ATOM 1665 O O . GLY A 1 214 ? -24.472 -7.595 19.959 1.00 95.44 214 GLY A O 1
ATOM 1666 N N . ASN A 1 215 ? -22.377 -6.855 19.652 1.00 97.06 215 ASN A N 1
ATOM 1667 C CA . ASN A 1 215 ? -21.864 -7.113 20.998 1.00 97.06 215 ASN A CA 1
ATOM 1668 C C . ASN A 1 215 ? -20.606 -6.264 21.270 1.00 97.06 215 ASN A C 1
ATOM 1670 O O . ASN A 1 215 ? -20.197 -5.477 20.419 1.00 97.06 215 ASN A O 1
ATOM 1674 N N . ALA A 1 216 ? -19.996 -6.420 22.448 1.00 97.94 216 ALA A N 1
ATOM 1675 C CA . ALA A 1 216 ? -18.752 -5.740 22.805 1.00 97.94 216 ALA A CA 1
ATOM 1676 C C . ALA A 1 216 ? -17.519 -6.369 22.130 1.00 97.94 216 ALA A C 1
ATOM 1678 O O . ALA A 1 216 ? -17.424 -7.595 22.025 1.00 97.94 216 ALA A O 1
ATOM 1679 N N . TYR A 1 217 ? -16.579 -5.522 21.703 1.00 98.75 217 TYR A N 1
ATOM 1680 C CA . TYR A 1 217 ? -15.302 -5.896 21.089 1.00 98.75 217 TYR A CA 1
ATOM 1681 C C . TYR A 1 217 ? -14.154 -5.355 21.941 1.00 98.75 217 TYR A C 1
ATOM 1683 O O . TYR A 1 217 ? -14.141 -4.171 22.280 1.00 98.75 217 TYR A O 1
ATOM 1691 N N . ARG A 1 218 ? -13.180 -6.208 22.271 1.00 98.69 218 ARG A N 1
ATOM 1692 C CA . ARG A 1 218 ? -12.048 -5.865 23.147 1.00 98.69 218 ARG A CA 1
ATOM 1693 C C . ARG A 1 218 ? -10.961 -5.132 22.388 1.00 98.69 218 ARG A C 1
ATOM 1695 O O . ARG A 1 218 ? -10.568 -5.591 21.318 1.00 98.69 218 ARG A O 1
ATOM 1702 N N . LEU A 1 219 ? -10.455 -4.038 22.951 1.00 98.75 219 LEU A N 1
ATOM 1703 C CA . LEU A 1 219 ? -9.305 -3.308 22.421 1.00 98.75 219 LEU A CA 1
ATOM 1704 C C . LEU A 1 219 ? -8.063 -4.200 22.477 1.00 98.75 219 LEU A C 1
ATOM 1706 O O . LEU A 1 219 ? -7.700 -4.682 23.546 1.00 98.75 219 LEU A O 1
ATOM 1710 N N . LYS A 1 220 ? -7.402 -4.387 21.333 1.00 98.56 220 LYS A N 1
ATOM 1711 C CA . LYS A 1 220 ? -6.145 -5.138 21.243 1.00 98.56 220 LYS A CA 1
ATOM 1712 C C . LYS A 1 220 ? -4.931 -4.223 21.200 1.00 98.56 220 LYS A C 1
ATOM 1714 O O . LYS A 1 220 ? -3.944 -4.443 21.896 1.00 98.56 220 LYS A O 1
ATOM 1719 N N . GLN A 1 221 ? -4.992 -3.242 20.311 1.00 98.62 221 GLN A N 1
ATOM 1720 C CA . GLN A 1 221 ? -3.886 -2.349 19.997 1.00 98.62 221 GLN A CA 1
ATOM 1721 C C . GLN A 1 221 ? -4.397 -1.092 19.302 1.00 98.62 221 GLN A C 1
ATOM 1723 O O . GLN A 1 221 ? -5.526 -1.074 18.805 1.00 98.62 221 GLN A O 1
ATOM 1728 N N . PHE A 1 222 ? -3.551 -0.072 19.224 1.00 98.75 222 PHE A N 1
ATOM 1729 C CA . PHE A 1 222 ? -3.700 0.958 18.205 1.00 98.75 222 PHE A CA 1
ATOM 1730 C C . PHE A 1 222 ? -2.393 1.211 17.455 1.00 98.75 222 PHE A C 1
ATOM 1732 O O . PHE A 1 222 ? -1.302 0.916 17.950 1.00 98.75 222 PHE A O 1
ATOM 1739 N N . HIS A 1 223 ? -2.519 1.793 16.266 1.00 98.81 223 HIS A N 1
ATOM 1740 C CA . HIS A 1 223 ? -1.403 2.222 15.427 1.00 98.81 223 HIS A CA 1
ATOM 1741 C C . HIS A 1 223 ? -1.804 3.408 14.546 1.00 98.81 223 HIS A C 1
ATOM 1743 O O . HIS A 1 223 ? -2.981 3.758 14.470 1.00 98.81 223 HIS A O 1
ATOM 1749 N N . PHE A 1 224 ? -0.824 4.009 13.873 1.00 98.50 224 PHE A N 1
ATOM 1750 C CA . PHE A 1 224 ? -1.035 5.160 12.993 1.00 98.50 224 PHE A CA 1
ATOM 1751 C C . PHE A 1 224 ? -0.616 4.862 11.553 1.00 98.50 224 PHE A C 1
ATOM 1753 O O . PHE A 1 224 ? 0.269 4.036 11.312 1.00 98.50 224 PHE A O 1
ATOM 1760 N N . HIS A 1 225 ? -1.180 5.613 10.617 1.00 98.06 225 HIS A N 1
ATOM 1761 C CA . HIS A 1 225 ? -0.704 5.753 9.242 1.00 98.06 225 HIS A CA 1
ATOM 1762 C C . HIS A 1 225 ? -0.467 7.226 8.959 1.00 98.06 225 HIS A C 1
ATOM 1764 O O . HIS A 1 225 ? -1.276 8.057 9.351 1.00 98.06 225 HIS A O 1
ATOM 1770 N N . TRP A 1 226 ? 0.659 7.564 8.338 1.00 96.69 226 TRP A N 1
ATOM 1771 C CA . TRP A 1 226 ? 1.043 8.955 8.112 1.00 96.69 226 TRP A CA 1
ATOM 1772 C C . TRP A 1 226 ? 1.854 9.126 6.830 1.00 96.69 226 TRP A C 1
ATOM 1774 O O . TRP A 1 226 ? 2.410 8.173 6.270 1.00 96.69 226 TRP A O 1
ATOM 1784 N N . GLY A 1 227 ? 1.907 10.372 6.362 1.00 89.06 227 GLY A N 1
ATOM 1785 C CA . GLY A 1 227 ? 2.556 10.746 5.115 1.00 89.06 227 GLY A CA 1
ATOM 1786 C C . GLY A 1 227 ? 4.071 10.887 5.229 1.00 89.06 227 GLY A C 1
ATOM 1787 O O . GLY A 1 227 ? 4.674 10.852 6.302 1.00 89.06 227 GLY A O 1
ATOM 1788 N N . GLY A 1 228 ? 4.718 11.088 4.082 1.00 84.44 228 GLY A N 1
ATOM 1789 C CA . GLY A 1 228 ? 6.066 11.650 4.068 1.00 84.44 228 GLY A CA 1
ATOM 1790 C C . GLY A 1 228 ? 6.080 13.084 4.606 1.00 84.44 228 GLY A C 1
ATOM 1791 O O . GLY A 1 228 ? 5.042 13.687 4.861 1.00 84.44 228 GLY A O 1
ATOM 1792 N N . LYS A 1 229 ? 7.276 13.665 4.732 1.00 79.00 229 LYS A N 1
ATOM 1793 C CA . LYS A 1 229 ? 7.400 15.084 5.072 1.00 79.00 229 LYS A CA 1
ATOM 1794 C C . LYS A 1 229 ? 6.584 15.931 4.082 1.00 79.00 229 LYS A C 1
ATOM 1796 O O . LYS A 1 229 ? 6.699 15.724 2.876 1.00 79.00 229 LYS A O 1
ATOM 1801 N N . ASP A 1 230 ? 5.783 16.855 4.611 1.00 78.50 230 ASP A N 1
ATOM 1802 C CA . ASP A 1 230 ? 4.913 17.763 3.846 1.00 78.50 230 ASP A CA 1
ATOM 1803 C C . ASP A 1 230 ? 3.851 17.053 2.979 1.00 78.50 230 ASP A C 1
ATOM 1805 O O . ASP A 1 230 ? 3.320 17.637 2.037 1.00 78.50 230 ASP A O 1
ATOM 1809 N N . CYS A 1 231 ? 3.533 15.794 3.296 1.00 85.88 231 CYS A N 1
ATOM 1810 C CA . CYS A 1 231 ? 2.481 15.016 2.651 1.00 85.88 231 CYS A CA 1
ATOM 1811 C C . CYS A 1 231 ? 1.437 14.594 3.685 1.00 85.88 231 CYS A C 1
ATOM 1813 O O . CYS A 1 231 ? 1.777 14.258 4.819 1.00 85.88 231 CYS A O 1
ATOM 1815 N N . ASP A 1 232 ? 0.183 14.528 3.257 1.00 91.38 232 ASP A N 1
ATOM 1816 C CA . ASP A 1 232 ? -0.855 13.842 4.014 1.00 91.38 232 ASP A CA 1
ATOM 1817 C C . ASP A 1 232 ? -0.641 12.319 3.972 1.00 91.38 232 ASP A C 1
ATOM 1819 O O . ASP A 1 232 ? 0.109 11.805 3.132 1.00 91.38 232 ASP A O 1
ATOM 1823 N N . GLY A 1 233 ? -1.291 11.580 4.873 1.00 93.44 233 GLY A N 1
ATOM 1824 C CA . GLY A 1 233 ? -1.165 10.123 4.895 1.00 93.44 233 GLY A CA 1
ATOM 1825 C C . GLY A 1 233 ? -2.227 9.356 5.659 1.00 93.44 233 GLY A C 1
ATOM 1826 O O . GLY A 1 233 ? -1.962 8.218 6.038 1.00 93.44 233 GLY A O 1
ATOM 1827 N N . SER A 1 234 ? -3.410 9.939 5.862 1.00 98.25 234 SER A N 1
ATOM 1828 C CA . SER A 1 234 ? -4.586 9.130 6.171 1.00 98.25 234 SER A CA 1
ATOM 1829 C C . SER A 1 234 ? -4.843 8.097 5.075 1.00 98.25 234 SER A C 1
ATOM 1831 O O . SER A 1 234 ? -4.551 8.327 3.898 1.00 98.25 234 SER A O 1
ATOM 1833 N N . GLU A 1 235 ? -5.390 6.952 5.468 1.00 97.19 235 GLU A N 1
ATOM 1834 C CA . GLU A 1 235 ? -5.755 5.891 4.537 1.00 97.19 235 GLU A CA 1
ATOM 1835 C C . GLU A 1 235 ? -7.139 6.182 3.945 1.00 97.19 235 GLU A C 1
ATOM 1837 O O . GLU A 1 235 ? -7.312 6.204 2.723 1.00 97.19 235 GLU A O 1
ATOM 1842 N N . HIS A 1 236 ? -8.119 6.476 4.800 1.00 98.69 236 HIS A N 1
ATOM 1843 C CA . HIS A 1 236 ? -9.415 6.986 4.378 1.00 98.69 236 HIS A CA 1
ATOM 1844 C C . HIS A 1 236 ? -9.309 8.434 3.904 1.00 98.69 236 HIS A C 1
ATOM 1846 O O . HIS A 1 236 ? -8.448 9.220 4.315 1.00 98.69 236 HIS A O 1
ATOM 1852 N N . THR A 1 237 ? -10.255 8.798 3.045 1.00 98.25 237 THR A N 1
ATOM 1853 C CA . THR A 1 237 ? -10.468 10.177 2.599 1.00 98.25 237 THR A CA 1
ATOM 1854 C C . THR A 1 237 ? -11.932 10.552 2.753 1.00 98.25 237 THR A C 1
ATOM 1856 O O . THR A 1 237 ? -12.792 9.672 2.787 1.00 98.25 237 THR A O 1
ATOM 1859 N N . VAL A 1 238 ? -12.220 11.850 2.871 1.00 98.38 238 VAL A N 1
ATOM 1860 C CA . VAL A 1 238 ? -13.593 12.377 2.940 1.00 98.38 238 VAL A CA 1
ATOM 1861 C C . VAL A 1 238 ? -13.804 13.353 1.790 1.00 98.38 238 VAL A C 1
ATOM 1863 O O . VAL A 1 238 ? -13.172 14.406 1.747 1.00 98.38 238 VAL A O 1
ATOM 1866 N N . SER A 1 239 ? -14.649 12.999 0.824 1.00 97.56 239 SER A N 1
ATOM 1867 C CA . SER A 1 239 ? -14.833 13.736 -0.437 1.00 97.56 239 SER A CA 1
ATOM 1868 C C . SER A 1 239 ? -13.500 14.033 -1.141 1.00 97.56 239 SER A C 1
ATOM 1870 O O . SER A 1 239 ? -13.270 15.130 -1.647 1.00 97.56 239 SER A O 1
ATOM 1872 N N . GLY A 1 240 ? -12.586 13.057 -1.127 1.00 95.06 240 GLY A N 1
ATOM 1873 C CA . GLY A 1 240 ? -11.233 13.161 -1.677 1.00 95.06 240 GLY A CA 1
ATOM 1874 C C . GLY A 1 240 ? -10.235 13.942 -0.813 1.00 95.06 240 GLY A C 1
ATOM 1875 O O . GLY A 1 240 ? -9.056 13.987 -1.159 1.00 95.06 240 GLY A O 1
ATOM 1876 N N . LYS A 1 241 ? -10.664 14.536 0.309 1.00 96.50 241 LYS A N 1
ATOM 1877 C CA . LYS A 1 241 ? -9.771 15.195 1.270 1.00 96.50 241 LYS A CA 1
ATOM 1878 C C . LYS A 1 241 ? -8.993 14.151 2.070 1.00 96.50 241 LYS A C 1
ATOM 1880 O O . LYS A 1 241 ? -9.588 13.249 2.661 1.00 96.50 241 LYS A O 1
ATOM 1885 N N . THR A 1 242 ? -7.682 14.334 2.133 1.00 96.81 242 THR A N 1
ATOM 1886 C CA . THR A 1 242 ? -6.752 13.599 2.994 1.00 96.81 242 THR A CA 1
ATOM 1887 C C . THR A 1 242 ? -6.474 14.350 4.300 1.00 96.81 242 THR A C 1
ATOM 1889 O O . THR A 1 242 ? -6.753 15.545 4.432 1.00 96.81 242 THR A O 1
ATOM 1892 N N . TYR A 1 243 ? -5.941 13.626 5.280 1.00 97.62 243 TYR A N 1
ATOM 1893 C CA . TYR A 1 243 ? -5.518 14.135 6.583 1.00 97.62 243 TYR A CA 1
ATOM 1894 C C . TYR A 1 243 ? -4.051 13.768 6.833 1.00 97.62 243 TYR A C 1
ATOM 1896 O O . TYR A 1 243 ? -3.522 12.843 6.211 1.00 97.62 243 TYR A O 1
ATOM 1904 N N . VAL A 1 244 ? -3.369 14.471 7.744 1.00 96.81 244 VAL A N 1
ATOM 1905 C CA . VAL A 1 244 ? -1.920 14.269 7.941 1.00 96.81 244 VAL A CA 1
ATOM 1906 C C . VAL A 1 244 ? -1.576 12.882 8.467 1.00 96.81 244 VAL A C 1
ATOM 1908 O O . VAL A 1 244 ? -0.505 12.349 8.173 1.00 96.81 244 VAL A O 1
ATOM 1911 N N . SER A 1 245 ? -2.494 12.293 9.226 1.00 98.19 245 SER A N 1
ATOM 1912 C CA . SER A 1 245 ? -2.373 10.951 9.769 1.00 98.19 245 SER A CA 1
ATOM 1913 C C . SER A 1 245 ? -3.761 10.374 10.054 1.00 98.19 245 SER A C 1
ATOM 1915 O O . SER A 1 245 ? -4.758 11.102 10.116 1.00 98.19 245 SER A O 1
ATOM 1917 N N . GLU A 1 246 ? -3.826 9.062 10.218 1.00 98.81 246 GLU A N 1
ATOM 1918 C CA . GLU A 1 246 ? -5.008 8.338 10.666 1.00 98.81 246 GLU A CA 1
ATOM 1919 C C . GLU A 1 246 ? -4.622 7.332 11.748 1.00 98.81 246 GLU A C 1
ATOM 1921 O O . GLU A 1 246 ? -3.686 6.546 11.597 1.00 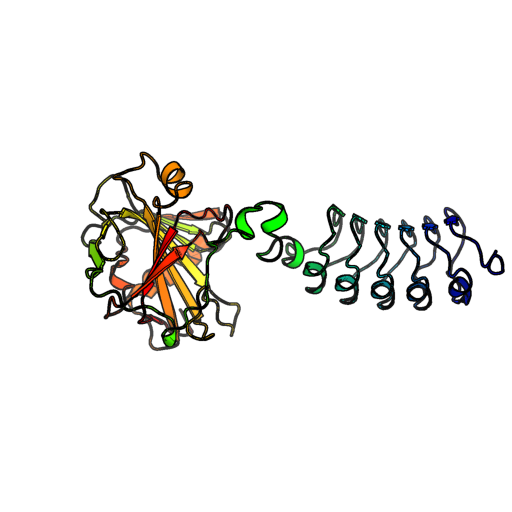98.81 246 GLU A O 1
ATOM 1926 N N . LEU A 1 247 ? -5.342 7.384 12.862 1.00 98.81 247 LEU A N 1
ATOM 1927 C CA . LEU A 1 247 ? -5.203 6.491 14.001 1.00 98.81 247 LEU A CA 1
ATOM 1928 C C . LEU A 1 247 ? -6.242 5.373 13.903 1.00 98.81 247 LEU A C 1
ATOM 1930 O O . LEU A 1 247 ? -7.431 5.639 13.739 1.00 98.81 247 LEU A O 1
ATOM 1934 N N . HIS A 1 248 ? -5.805 4.131 14.085 1.00 98.88 248 HIS A N 1
ATOM 1935 C CA . HIS A 1 248 ? -6.669 2.956 14.154 1.00 98.88 248 HIS A CA 1
ATOM 1936 C C . HIS A 1 248 ? -6.625 2.327 15.539 1.00 98.88 248 HIS A C 1
ATOM 1938 O O . HIS A 1 248 ? -5.594 1.775 15.921 1.00 98.88 248 HIS A O 1
ATOM 1944 N N . LEU A 1 249 ? -7.749 2.325 16.260 1.00 98.88 249 LEU A N 1
ATOM 1945 C CA . LEU A 1 249 ? -7.924 1.496 17.455 1.00 98.88 249 LEU A CA 1
ATOM 1946 C C . LEU A 1 249 ? -8.582 0.181 17.038 1.00 98.88 249 LEU A C 1
ATOM 1948 O O . LEU A 1 249 ? -9.740 0.153 16.609 1.00 98.88 249 LEU A O 1
ATOM 1952 N N . VAL A 1 250 ? -7.834 -0.912 17.154 1.00 98.81 250 VAL A N 1
ATOM 1953 C CA . VAL A 1 250 ? -8.240 -2.232 16.675 1.00 98.81 250 VAL A CA 1
ATOM 1954 C C . VAL A 1 250 ? -8.835 -3.041 17.812 1.00 98.81 250 VAL A C 1
ATOM 1956 O O . VAL A 1 250 ? -8.183 -3.289 18.830 1.00 98.81 250 VAL A O 1
ATOM 1959 N N . HIS A 1 251 ? -10.061 -3.505 17.597 1.00 98.88 251 HIS A N 1
ATOM 1960 C CA . HIS A 1 251 ? -10.807 -4.324 18.535 1.00 98.88 251 HIS A CA 1
ATOM 1961 C C . HIS A 1 251 ? -11.189 -5.662 17.914 1.00 98.88 251 HIS A C 1
ATOM 1963 O O . HIS A 1 251 ? -11.296 -5.778 16.691 1.00 98.88 251 HIS A O 1
ATOM 1969 N N . TRP A 1 252 ? -11.448 -6.664 18.751 1.00 98.75 252 TRP A N 1
ATOM 1970 C CA . TRP A 1 252 ? -11.835 -7.997 18.295 1.00 98.75 252 TRP A CA 1
ATOM 1971 C C . TRP A 1 252 ? -13.003 -8.596 19.082 1.00 98.75 252 TRP A C 1
ATOM 1973 O O . TRP A 1 252 ? -13.209 -8.302 20.263 1.00 98.75 252 TRP A O 1
ATOM 1983 N N . ASN A 1 253 ? -13.783 -9.442 18.408 1.00 98.56 253 ASN A N 1
ATOM 1984 C CA . ASN A 1 253 ? -14.987 -10.066 18.947 1.00 98.56 253 ASN A CA 1
ATOM 1985 C C . ASN A 1 253 ? -14.647 -11.287 19.818 1.00 98.56 253 ASN A C 1
ATOM 1987 O O . ASN A 1 253 ? -14.827 -12.437 19.408 1.00 98.56 253 ASN A O 1
ATOM 1991 N N . ALA A 1 254 ? -14.189 -11.031 21.041 1.00 98.06 254 ALA A N 1
ATOM 1992 C CA . ALA A 1 254 ? -13.888 -12.072 22.027 1.00 98.06 254 ALA A CA 1
ATOM 1993 C C . ALA A 1 254 ? -15.135 -12.806 22.565 1.00 98.06 254 ALA A C 1
ATOM 1995 O O . ALA A 1 254 ? -15.011 -13.819 23.247 1.00 98.06 254 ALA A O 1
ATOM 1996 N N . VAL A 1 255 ? -16.346 -12.319 22.257 1.00 97.69 255 VAL A N 1
ATOM 1997 C CA . VAL A 1 255 ? -17.601 -13.020 22.576 1.00 97.69 255 VAL A CA 1
ATOM 1998 C C . VAL A 1 255 ? -17.819 -14.200 21.625 1.00 97.69 255 VAL A C 1
ATOM 2000 O O . VAL A 1 255 ? -18.338 -15.235 22.039 1.00 97.69 255 VAL A O 1
ATOM 2003 N N . ARG A 1 256 ? -17.437 -14.053 20.348 1.00 97.69 256 ARG A N 1
ATOM 2004 C CA . ARG A 1 256 ? -17.647 -15.073 19.306 1.00 97.69 256 ARG A CA 1
ATOM 2005 C C . ARG A 1 256 ? -16.423 -15.938 19.029 1.00 97.69 256 ARG A C 1
ATOM 2007 O O . ARG A 1 256 ? -16.585 -17.115 18.714 1.00 97.69 256 ARG A O 1
ATOM 2014 N N . TYR A 1 257 ? -15.225 -15.374 19.134 1.00 98.25 257 TYR A N 1
ATOM 2015 C CA . TYR A 1 257 ? -13.981 -16.038 18.745 1.00 98.25 257 TYR A CA 1
ATOM 2016 C C . TYR A 1 257 ? -13.070 -16.245 19.948 1.00 98.25 257 TYR A C 1
ATOM 2018 O O . TYR A 1 257 ? -13.065 -15.441 20.879 1.00 98.25 257 TYR A O 1
ATOM 2026 N N . ARG A 1 258 ? -12.280 -17.326 19.939 1.00 97.38 258 ARG A N 1
ATOM 2027 C CA . ARG A 1 258 ? -11.417 -17.669 21.081 1.00 97.38 258 ARG A CA 1
ATOM 2028 C C . ARG A 1 258 ? -10.113 -16.892 21.073 1.00 97.38 258 ARG A C 1
ATOM 2030 O O . ARG A 1 258 ? -9.524 -16.675 22.127 1.00 97.38 258 ARG A O 1
ATOM 2037 N N . THR A 1 259 ? -9.642 -16.511 19.889 1.00 98.00 259 THR A N 1
ATOM 2038 C CA . THR A 1 259 ? -8.376 -15.799 19.718 1.00 98.00 259 THR A CA 1
ATOM 2039 C C . THR A 1 259 ? -8.524 -14.633 18.751 1.00 98.00 259 THR A C 1
ATOM 2041 O O . THR A 1 259 ? -9.364 -14.657 17.848 1.00 98.00 259 THR A O 1
ATOM 2044 N N . PHE A 1 260 ? -7.645 -13.639 18.892 1.00 97.69 260 PHE A N 1
ATOM 2045 C CA . PHE A 1 260 ? -7.548 -12.531 17.944 1.00 97.69 260 PHE A CA 1
ATOM 2046 C C . PHE A 1 260 ? -7.302 -13.019 16.509 1.00 97.69 260 PHE A C 1
ATOM 2048 O O . PHE A 1 260 ? -7.875 -12.473 15.576 1.00 97.69 260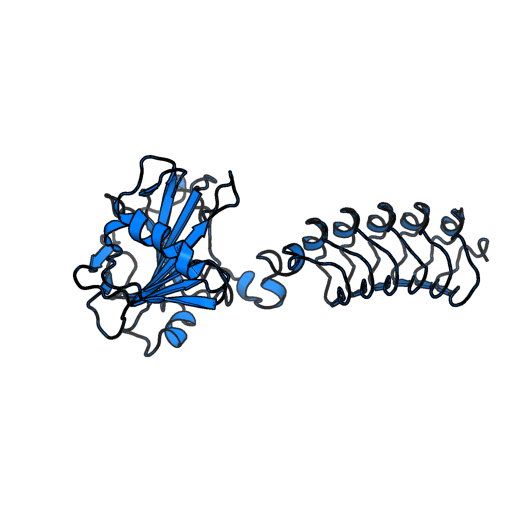 PHE A O 1
ATOM 2055 N N . GLY A 1 261 ? -6.483 -14.061 16.319 1.00 96.69 261 GLY A N 1
ATOM 2056 C CA . GLY A 1 261 ? -6.181 -14.607 14.992 1.00 96.69 261 GLY A CA 1
ATOM 2057 C C . GLY A 1 261 ? -7.397 -15.236 14.306 1.00 96.69 261 GLY A C 1
ATOM 2058 O O . GLY A 1 261 ? -7.607 -15.009 13.117 1.00 96.69 261 GLY A O 1
ATOM 2059 N N . GLU A 1 262 ? -8.223 -15.973 15.057 1.00 97.75 262 GLU A N 1
ATOM 2060 C CA . GLU A 1 262 ? -9.504 -16.498 14.558 1.00 97.75 262 GLU A CA 1
ATOM 2061 C C . GLU A 1 262 ? -10.454 -15.360 14.174 1.00 97.75 262 GLU A C 1
ATOM 2063 O O . GLU A 1 262 ? -11.018 -15.370 13.082 1.00 97.75 262 GLU A O 1
ATOM 2068 N N . ALA A 1 263 ? -10.581 -14.353 15.044 1.00 98.31 263 ALA A N 1
ATOM 2069 C CA . ALA A 1 263 ? -11.416 -13.187 14.788 1.00 98.31 263 ALA A CA 1
ATOM 2070 C C . ALA A 1 263 ? -10.935 -12.404 13.554 1.00 98.31 263 ALA A C 1
ATOM 2072 O O . ALA A 1 263 ? -11.724 -12.059 12.681 1.00 98.31 263 ALA A O 1
ATOM 2073 N N . ALA A 1 264 ? -9.628 -12.182 13.418 1.00 97.00 264 ALA A N 1
ATOM 2074 C CA . ALA A 1 264 ? -9.051 -11.448 12.297 1.00 97.00 264 ALA A CA 1
ATOM 2075 C C . ALA A 1 264 ? -9.317 -12.100 10.934 1.00 97.00 264 ALA A C 1
ATOM 2077 O O . ALA A 1 264 ? -9.297 -11.399 9.925 1.00 97.00 264 ALA A O 1
ATOM 2078 N N . ALA A 1 265 ? -9.580 -13.406 10.887 1.00 95.12 265 ALA A N 1
ATOM 2079 C CA . ALA A 1 265 ? -9.920 -14.126 9.663 1.00 95.12 265 ALA A CA 1
ATOM 2080 C C . ALA A 1 265 ? -11.438 -14.216 9.398 1.00 95.12 265 ALA A C 1
ATOM 2082 O O . ALA A 1 265 ? -11.839 -14.742 8.358 1.00 95.12 265 ALA A O 1
ATOM 2083 N N . ALA A 1 266 ? -12.286 -13.726 10.309 1.00 97.00 266 ALA A N 1
ATOM 2084 C CA . ALA A 1 266 ? -13.736 -13.883 10.242 1.00 97.00 266 ALA A CA 1
ATOM 2085 C C . ALA A 1 266 ? -14.465 -12.567 9.887 1.00 97.00 266 ALA A C 1
ATOM 2087 O O . ALA A 1 266 ? -14.069 -11.516 10.380 1.00 97.00 266 ALA A O 1
ATOM 2088 N N . PRO A 1 267 ? -15.552 -12.584 9.085 1.00 93.62 267 PRO A N 1
ATOM 2089 C CA . PRO A 1 267 ? -16.170 -11.371 8.519 1.00 93.62 267 PRO A CA 1
ATOM 2090 C C . PRO A 1 267 ? -16.624 -10.288 9.510 1.00 93.62 267 PRO A C 1
ATOM 2092 O O . PRO A 1 267 ? -16.696 -9.120 9.142 1.00 93.62 267 PRO A O 1
ATOM 2095 N N . ASP A 1 268 ? -16.971 -10.673 10.735 1.00 96.19 268 ASP A N 1
ATOM 2096 C CA . ASP A 1 268 ? -17.422 -9.803 11.826 1.00 96.19 268 ASP A CA 1
ATOM 2097 C C . ASP A 1 268 ? -16.463 -9.847 13.025 1.00 96.19 268 ASP A C 1
ATOM 2099 O O . ASP A 1 268 ? -16.831 -9.475 14.141 1.00 96.19 268 ASP A O 1
ATOM 2103 N N . GLY A 1 269 ? -15.252 -10.370 12.838 1.00 98.25 269 GLY A N 1
ATOM 2104 C CA . GLY A 1 269 ? -14.353 -10.626 13.950 1.00 98.25 269 GLY A CA 1
ATOM 2105 C C . GLY A 1 269 ? -13.624 -9.389 14.449 1.00 98.25 269 GLY A C 1
ATOM 2106 O O . GLY A 1 269 ? -13.279 -9.356 15.630 1.00 98.25 269 GLY A O 1
ATOM 2107 N N . LEU A 1 270 ? -13.450 -8.354 13.623 1.00 98.81 270 LEU A N 1
ATOM 2108 C CA . LEU A 1 270 ? -12.786 -7.113 14.019 1.00 98.81 270 LEU A CA 1
ATOM 2109 C C . LEU A 1 270 ? -13.718 -5.903 13.938 1.00 98.81 270 LEU A C 1
ATOM 2111 O O . LEU A 1 270 ? -14.565 -5.799 13.053 1.00 98.81 270 LEU A O 1
ATOM 2115 N N . ALA A 1 271 ? -13.497 -4.955 14.843 1.00 98.88 271 ALA A N 1
ATOM 2116 C CA . ALA A 1 271 ? -14.049 -3.609 14.767 1.00 98.88 271 ALA A CA 1
ATOM 2117 C C . ALA A 1 271 ? -12.896 -2.608 14.867 1.00 98.88 271 ALA A C 1
ATOM 2119 O O . ALA A 1 271 ? -12.100 -2.669 15.809 1.00 98.88 271 ALA A O 1
ATOM 2120 N N . VAL A 1 272 ? -12.781 -1.701 13.899 1.00 98.88 272 VAL A N 1
ATOM 2121 C CA . VAL A 1 272 ? -11.704 -0.702 13.877 1.00 98.88 272 VAL A CA 1
ATOM 2122 C C . VAL A 1 272 ? -12.306 0.689 13.958 1.00 98.88 272 VAL A C 1
ATOM 2124 O O . VAL A 1 272 ? -13.130 1.067 13.126 1.00 98.88 272 VAL A O 1
ATOM 2127 N N . LEU A 1 273 ? -11.886 1.433 14.981 1.00 98.88 273 LEU A N 1
ATOM 2128 C CA . LEU A 1 273 ? -12.215 2.842 15.142 1.00 98.88 273 LEU A CA 1
ATOM 2129 C C . LEU A 1 273 ? -11.127 3.674 14.454 1.00 98.88 273 LEU A C 1
ATOM 2131 O O . LEU A 1 273 ? -9.994 3.710 14.939 1.00 98.88 273 LEU A O 1
ATOM 2135 N N . GLY A 1 274 ? -11.472 4.293 13.327 1.00 98.81 274 GLY A N 1
ATOM 2136 C CA . GLY A 1 274 ? -10.609 5.200 12.572 1.00 98.81 274 GLY A CA 1
ATOM 2137 C C . GLY A 1 274 ? -10.795 6.645 13.027 1.00 98.81 274 GLY A C 1
ATOM 2138 O O . GLY A 1 274 ? -11.930 7.110 13.156 1.00 98.81 274 GLY A O 1
ATOM 2139 N N . ILE A 1 275 ? -9.695 7.347 13.289 1.00 98.88 275 ILE A N 1
ATOM 2140 C CA . ILE A 1 275 ? -9.691 8.736 13.763 1.00 98.88 275 ILE A CA 1
ATOM 2141 C C . ILE A 1 275 ? -8.698 9.533 12.927 1.00 98.88 275 ILE A C 1
ATOM 2143 O O . ILE A 1 275 ? -7.501 9.246 12.925 1.00 98.88 275 ILE A O 1
ATOM 2147 N N . PHE A 1 276 ? -9.189 10.553 12.232 1.00 98.75 276 PHE A N 1
ATOM 2148 C CA . PHE A 1 276 ? -8.337 11.455 11.470 1.00 98.75 276 PHE A CA 1
ATOM 2149 C C . PHE A 1 276 ? -7.540 12.385 12.387 1.00 98.75 276 PHE A C 1
ATOM 2151 O O . PHE A 1 276 ? -8.051 12.870 13.398 1.00 98.75 276 PHE A O 1
ATOM 2158 N N . LEU A 1 277 ? -6.297 12.671 12.007 1.00 98.31 277 LEU A N 1
ATOM 2159 C CA . LEU A 1 277 ? -5.462 13.695 12.629 1.00 98.31 277 LEU A CA 1
ATOM 2160 C C . LEU A 1 277 ? -5.315 14.859 11.648 1.00 98.31 277 LEU A C 1
ATOM 2162 O O . LEU A 1 277 ? -4.896 14.664 10.507 1.00 98.31 277 LEU A O 1
ATOM 2166 N N . GLU A 1 278 ? -5.636 16.076 12.077 1.00 96.50 278 GLU A N 1
ATOM 2167 C CA 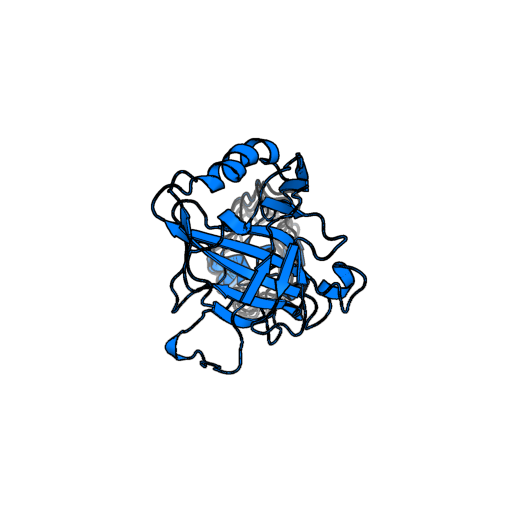. GLU A 1 278 ? -5.430 17.298 11.292 1.00 96.50 278 GLU A CA 1
ATOM 2168 C C . GLU A 1 278 ? -4.383 18.211 11.934 1.00 96.50 278 GLU A C 1
ATOM 2170 O O . GLU A 1 278 ? -4.196 18.207 13.152 1.00 96.50 278 GLU A O 1
ATOM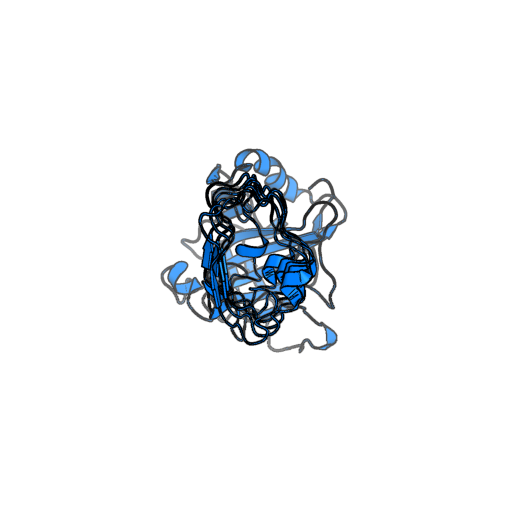 2175 N N . LYS A 1 279 ? -3.716 19.031 11.116 1.00 95.19 279 LYS A N 1
ATOM 2176 C CA . LYS A 1 279 ? -2.795 20.044 11.637 1.00 95.19 279 LYS A CA 1
ATOM 2177 C C . LYS A 1 279 ? -3.554 21.088 12.444 1.00 95.19 279 LYS A C 1
ATOM 2179 O O . LYS A 1 279 ? -4.556 21.634 11.982 1.00 95.19 279 LYS A O 1
ATOM 2184 N N . GLY A 1 280 ? -3.032 21.414 13.615 1.00 95.62 280 GLY A N 1
ATOM 2185 C CA . GLY A 1 280 ? -3.577 22.441 14.485 1.00 95.62 280 GLY A CA 1
ATOM 2186 C C . GLY A 1 280 ? -2.704 22.652 15.712 1.00 95.62 280 GLY A C 1
ATOM 2187 O O . GLY A 1 280 ? -1.476 22.622 15.634 1.00 95.62 280 GLY A O 1
ATOM 2188 N N . ASP A 1 281 ? -3.359 22.887 16.844 1.00 95.62 281 ASP A N 1
ATOM 2189 C CA . ASP A 1 281 ? -2.690 23.063 18.128 1.00 95.62 281 ASP A CA 1
ATOM 2190 C C . ASP A 1 281 ? -2.056 21.753 18.623 1.00 95.62 281 ASP A C 1
ATOM 2192 O O . ASP A 1 281 ? -2.436 20.654 18.212 1.00 95.62 281 ASP A O 1
ATOM 2196 N N . GLU A 1 282 ? -1.080 21.874 19.525 1.00 96.56 282 GLU A N 1
ATOM 2197 C CA . GLU A 1 282 ? -0.430 20.726 20.158 1.00 96.56 282 GLU A CA 1
ATOM 2198 C C . GLU A 1 282 ? -1.451 19.870 20.921 1.00 96.56 282 GLU A C 1
ATOM 2200 O O . GLU A 1 282 ? -2.181 20.359 21.788 1.00 96.56 282 GLU A O 1
ATOM 2205 N N . HIS A 1 283 ? -1.467 18.568 20.633 1.00 97.19 283 HIS A N 1
ATOM 2206 C CA . HIS A 1 283 ? -2.262 17.616 21.392 1.00 97.19 283 HIS A CA 1
ATOM 2207 C C . HIS A 1 283 ? -1.511 17.244 22.660 1.00 97.19 283 HIS A C 1
ATOM 2209 O O . HIS A 1 283 ? -0.551 16.473 22.610 1.00 97.19 283 HIS A O 1
ATOM 2215 N N . ARG A 1 284 ? -1.960 17.746 23.809 1.00 94.25 284 ARG A N 1
ATOM 2216 C CA . ARG A 1 284 ? -1.247 17.573 25.079 1.00 94.25 284 ARG A CA 1
ATOM 2217 C C . ARG A 1 284 ? -0.879 16.113 25.344 1.00 94.25 284 ARG A C 1
ATOM 2219 O O . ARG A 1 284 ? 0.283 15.800 25.521 1.00 94.25 284 ARG A O 1
ATOM 2226 N N . GLU A 1 285 ? -1.825 15.188 25.301 1.00 93.81 285 GLU A N 1
ATOM 2227 C CA . GLU A 1 285 ? -1.588 13.800 25.715 1.00 93.81 285 GLU A CA 1
ATOM 2228 C C . GLU A 1 285 ? -0.775 12.975 24.700 1.00 93.81 285 GLU A C 1
ATOM 2230 O O . GLU A 1 285 ? -0.161 11.970 25.078 1.00 93.81 285 GLU A O 1
ATOM 2235 N N . LEU A 1 286 ? -0.709 13.420 23.437 1.00 94.81 286 LEU A N 1
ATOM 2236 C CA . LEU A 1 286 ? 0.038 12.750 22.371 1.00 94.81 286 LEU A CA 1
ATOM 2237 C C . LEU A 1 286 ? 1.554 12.835 22.594 1.00 94.81 286 LEU A C 1
ATOM 2239 O O . LEU A 1 286 ? 2.271 11.954 22.115 1.00 94.81 286 LEU A O 1
ATOM 2243 N N . HIS A 1 287 ? 2.039 13.803 23.394 1.00 92.31 287 HIS A N 1
ATOM 2244 C CA . HIS A 1 287 ? 3.460 13.886 23.757 1.00 92.31 287 HIS A CA 1
ATOM 2245 C C . HIS A 1 287 ? 3.974 12.564 24.346 1.00 92.31 287 HIS A C 1
ATOM 2247 O O . HIS A 1 287 ? 5.112 12.168 24.121 1.00 92.31 287 HIS A O 1
ATOM 2253 N N . THR A 1 288 ? 3.109 11.839 25.067 1.00 94.50 288 THR A N 1
ATOM 2254 C CA . THR A 1 288 ? 3.457 10.579 25.735 1.00 94.50 288 THR A CA 1
ATOM 2255 C C . THR A 1 288 ? 3.883 9.533 24.711 1.00 94.50 288 THR A C 1
ATOM 2257 O O . THR A 1 288 ? 4.810 8.768 24.957 1.00 94.50 288 THR A O 1
ATOM 2260 N N . ILE A 1 289 ? 3.231 9.526 23.546 1.00 96.50 289 ILE A N 1
ATOM 2261 C CA . ILE A 1 289 ? 3.576 8.644 22.433 1.00 96.50 289 ILE A CA 1
ATOM 2262 C C . ILE A 1 289 ? 4.801 9.194 21.701 1.00 96.50 289 ILE A C 1
ATOM 2264 O O . ILE A 1 289 ? 5.753 8.443 21.492 1.00 96.50 289 ILE A O 1
ATOM 2268 N N . THR A 1 290 ? 4.812 10.483 21.339 1.00 95.75 290 THR A N 1
ATOM 2269 C CA . THR A 1 290 ? 5.899 11.063 20.528 1.00 95.75 290 THR A CA 1
ATOM 2270 C C . THR A 1 290 ? 7.254 11.009 21.234 1.00 95.75 290 THR A C 1
ATOM 2272 O O . THR A 1 290 ? 8.259 10.709 20.592 1.00 95.75 290 THR A O 1
ATOM 2275 N N . ASP A 1 291 ? 7.294 11.204 22.555 1.00 94.81 291 ASP A N 1
ATOM 2276 C CA . ASP A 1 291 ? 8.522 11.094 23.354 1.00 94.81 291 ASP A CA 1
ATOM 2277 C C . ASP A 1 291 ? 9.039 9.646 23.404 1.00 94.81 291 ASP A C 1
ATOM 2279 O O . ASP A 1 291 ? 10.249 9.399 23.356 1.00 94.81 291 ASP A O 1
ATOM 2283 N N . ALA A 1 292 ? 8.130 8.666 23.425 1.00 96.56 292 ALA A N 1
ATOM 2284 C CA . ALA A 1 292 ? 8.480 7.249 23.424 1.00 96.56 292 ALA A CA 1
ATOM 2285 C C . ALA A 1 292 ? 9.004 6.756 22.060 1.00 96.56 292 ALA A C 1
ATOM 2287 O O . ALA A 1 292 ? 9.707 5.741 22.009 1.00 96.56 292 ALA A O 1
ATOM 2288 N N . LEU A 1 293 ? 8.749 7.477 20.957 1.00 96.25 293 LEU A N 1
ATOM 2289 C CA . LEU A 1 293 ? 9.203 7.083 19.612 1.00 96.25 293 LEU A CA 1
ATOM 2290 C C . LEU A 1 293 ? 10.725 6.939 19.512 1.00 96.25 293 LEU A C 1
ATOM 2292 O O . LEU A 1 293 ? 11.212 6.116 18.735 1.00 96.25 293 LEU A O 1
ATOM 2296 N N . TYR A 1 294 ? 11.491 7.686 20.313 1.00 94.62 294 TYR A N 1
ATOM 2297 C CA . TYR A 1 294 ? 12.950 7.552 20.338 1.00 94.62 294 TYR A CA 1
ATOM 2298 C C . TYR A 1 294 ? 13.397 6.155 20.798 1.00 94.62 294 TYR A C 1
ATOM 2300 O O . TYR A 1 294 ? 14.372 5.616 20.271 1.00 94.62 294 TYR A O 1
ATOM 2308 N N . MET A 1 295 ? 12.662 5.540 21.732 1.00 96.25 295 MET A N 1
ATOM 2309 C CA . MET A 1 295 ? 12.953 4.195 22.244 1.00 96.25 295 MET A CA 1
ATOM 2310 C C . MET A 1 295 ? 12.644 3.098 21.220 1.00 96.25 295 MET A C 1
ATOM 2312 O O . MET A 1 295 ? 13.241 2.024 21.269 1.00 96.25 295 MET A O 1
ATOM 2316 N N . VAL A 1 296 ? 11.737 3.371 20.279 1.00 97.25 296 VAL A N 1
ATOM 2317 C CA . VAL A 1 296 ? 11.304 2.431 19.233 1.00 97.25 296 VAL A CA 1
ATOM 2318 C C . VAL A 1 296 ? 11.663 2.912 17.828 1.00 97.25 296 VAL A C 1
ATOM 2320 O O . VAL A 1 296 ? 10.977 2.637 16.843 1.00 97.25 296 VAL A O 1
ATOM 2323 N N . LYS A 1 297 ? 12.778 3.637 17.709 1.00 94.56 297 LYS A N 1
ATOM 2324 C CA . LYS A 1 297 ? 13.205 4.249 16.446 1.00 94.56 297 LYS A CA 1
ATOM 2325 C C . LYS A 1 297 ? 13.441 3.229 15.332 1.00 94.56 297 LYS A C 1
ATOM 2327 O O . LYS A 1 297 ? 13.178 3.528 14.167 1.00 94.56 297 LYS A O 1
ATOM 2332 N N . PHE A 1 298 ? 13.959 2.047 15.661 1.00 92.56 298 PHE A N 1
ATOM 2333 C CA . PHE A 1 298 ? 14.298 1.030 14.670 1.00 92.56 298 PHE A CA 1
ATOM 2334 C C . PHE A 1 298 ? 13.284 -0.113 14.650 1.00 92.56 298 PHE A C 1
ATOM 2336 O O . PHE A 1 298 ? 12.711 -0.492 15.671 1.00 92.56 298 PHE A O 1
ATOM 2343 N N . LYS A 1 299 ? 13.103 -0.702 13.462 1.00 92.69 299 LYS A N 1
ATOM 2344 C CA . LYS A 1 299 ? 12.286 -1.902 13.267 1.00 92.69 299 LYS A CA 1
ATOM 2345 C C . LYS A 1 299 ? 12.700 -3.003 14.251 1.00 92.69 299 LYS A C 1
ATOM 2347 O O . LYS A 1 299 ? 13.877 -3.340 14.348 1.00 92.69 299 LYS A O 1
ATOM 2352 N N . GLY A 1 300 ? 11.711 -3.596 14.910 1.00 92.25 300 GLY A N 1
ATOM 2353 C CA . GLY A 1 300 ? 11.860 -4.651 15.909 1.00 92.25 300 GLY A CA 1
ATOM 2354 C C . GLY A 1 300 ? 12.106 -4.139 17.329 1.00 92.25 300 GLY A C 1
ATOM 2355 O O . GLY A 1 300 ? 12.172 -4.952 18.246 1.00 92.25 300 GLY A O 1
ATOM 2356 N N . ASN A 1 301 ? 12.251 -2.827 17.541 1.00 97.56 301 ASN A N 1
ATOM 2357 C CA . ASN A 1 301 ? 12.347 -2.277 18.890 1.00 97.56 301 ASN A CA 1
ATOM 2358 C C . ASN A 1 301 ? 10.984 -2.314 19.590 1.00 97.56 301 ASN A C 1
ATOM 2360 O O . ASN A 1 301 ? 9.950 -2.025 18.984 1.00 97.56 301 ASN A O 1
ATOM 2364 N N . ILE A 1 302 ? 11.018 -2.657 20.876 1.00 98.06 302 ILE A N 1
ATOM 2365 C CA . ILE A 1 302 ? 9.873 -2.754 21.780 1.00 98.06 302 ILE A CA 1
ATOM 2366 C C . ILE A 1 302 ? 10.289 -2.091 23.095 1.00 98.06 302 ILE A C 1
ATOM 2368 O O . ILE A 1 302 ? 11.418 -2.289 23.549 1.00 98.06 302 ILE A O 1
ATOM 2372 N N . ALA A 1 303 ? 9.393 -1.317 23.697 1.00 98.19 303 ALA A N 1
ATOM 2373 C CA . ALA A 1 303 ? 9.583 -0.689 24.997 1.00 98.19 303 ALA A CA 1
ATOM 2374 C C . ALA A 1 303 ? 8.324 -0.837 25.863 1.00 98.19 303 ALA A C 1
ATOM 2376 O O . ALA A 1 303 ? 7.205 -0.835 25.346 1.00 98.19 303 ALA A O 1
ATOM 2377 N N . ASP A 1 304 ? 8.510 -0.934 27.181 1.00 97.75 304 ASP A N 1
ATOM 2378 C CA . ASP A 1 304 ? 7.412 -0.867 28.151 1.00 97.75 304 ASP A CA 1
ATOM 2379 C C . ASP A 1 304 ? 6.673 0.471 28.003 1.00 97.75 304 ASP A C 1
ATOM 2381 O O . ASP A 1 304 ? 7.292 1.537 27.996 1.00 97.75 304 ASP A O 1
ATOM 2385 N N . PHE A 1 305 ? 5.344 0.420 27.910 1.00 97.81 305 PHE A N 1
ATOM 2386 C CA . PHE A 1 305 ? 4.501 1.601 27.725 1.00 97.81 305 PHE A CA 1
ATOM 2387 C C . PHE A 1 305 ? 3.204 1.444 28.515 1.00 97.81 305 PHE A C 1
ATOM 2389 O O . PHE A 1 305 ? 2.154 1.113 27.973 1.00 97.81 305 PHE A O 1
ATOM 2396 N N . LYS A 1 306 ? 3.310 1.620 29.833 1.00 96.25 306 LYS A N 1
ATOM 2397 C CA . LYS A 1 306 ? 2.223 1.396 30.793 1.00 96.25 306 LYS A CA 1
ATOM 2398 C C . LYS A 1 306 ? 1.578 2.716 31.208 1.00 96.25 306 LYS A C 1
ATOM 2400 O O . LYS A 1 306 ? 2.239 3.749 31.248 1.00 96.25 306 LYS A O 1
ATOM 2405 N N . GLY A 1 307 ? 0.302 2.667 31.585 1.00 94.75 307 GLY A N 1
ATOM 2406 C CA . GLY A 1 307 ? -0.433 3.822 32.122 1.00 94.75 307 GLY A CA 1
ATOM 2407 C C . GLY A 1 307 ? -0.950 4.807 31.069 1.00 94.75 307 GLY A C 1
ATOM 2408 O O . GLY A 1 307 ? -1.484 5.854 31.424 1.00 94.75 307 GLY A O 1
ATOM 2409 N N . PHE A 1 308 ? -0.833 4.479 29.782 1.00 96.81 308 PHE A N 1
ATOM 2410 C CA . PHE A 1 308 ? -1.460 5.231 28.700 1.00 96.81 308 PHE A CA 1
ATOM 2411 C C . PHE A 1 308 ? -2.930 4.827 28.529 1.00 96.81 308 PHE A C 1
ATOM 2413 O O . PHE A 1 308 ? -3.222 3.632 28.420 1.00 96.81 308 PHE A O 1
ATOM 2420 N N . ASN A 1 309 ? -3.828 5.816 28.466 1.00 97.19 309 ASN A N 1
ATOM 2421 C CA . ASN A 1 309 ? -5.256 5.622 28.216 1.00 97.19 309 ASN A CA 1
ATOM 2422 C C . ASN A 1 309 ? -5.651 6.218 26.852 1.00 97.19 309 ASN A C 1
ATOM 2424 O O . ASN A 1 309 ? -5.616 7.439 26.711 1.00 97.19 309 ASN A O 1
ATOM 2428 N N . PRO A 1 310 ? -6.082 5.410 25.863 1.00 97.25 310 PRO A N 1
ATOM 2429 C CA . PRO A 1 310 ? -6.356 5.880 24.509 1.00 97.25 310 PRO A CA 1
ATOM 2430 C C . PRO A 1 310 ? -7.632 6.724 24.405 1.00 97.25 310 PRO A C 1
ATOM 2432 O O . PRO A 1 310 ? -7.880 7.317 23.360 1.00 97.25 310 PRO A O 1
ATOM 2435 N N . LYS A 1 311 ? -8.425 6.842 25.480 1.00 96.81 311 LYS A N 1
ATOM 2436 C CA . LYS A 1 311 ? -9.571 7.761 25.540 1.00 96.81 311 LYS A CA 1
ATOM 2437 C C . LYS A 1 311 ? -9.157 9.213 25.303 1.00 96.81 311 LYS A C 1
ATOM 2439 O O . LYS A 1 311 ? -9.963 9.981 24.792 1.00 96.81 311 LYS A O 1
ATOM 2444 N N . CYS A 1 312 ? -7.917 9.583 25.640 1.00 96.44 312 CYS A N 1
ATOM 2445 C CA . CYS A 1 312 ? -7.401 10.927 25.377 1.00 96.44 312 CYS A CA 1
ATOM 2446 C C . CYS A 1 312 ? -7.237 11.243 23.884 1.00 96.44 312 CYS A C 1
ATOM 2448 O O . CYS A 1 312 ? -7.138 12.412 23.544 1.00 96.44 312 CYS A O 1
ATOM 2450 N N . LEU A 1 313 ? -7.224 10.230 23.012 1.00 97.50 313 LEU A N 1
ATOM 2451 C CA . LEU A 1 313 ? -7.110 10.384 21.559 1.00 97.50 313 LEU A CA 1
ATOM 2452 C C . LEU A 1 313 ? -8.477 10.374 20.857 1.00 97.50 313 LEU A C 1
ATOM 2454 O O . LEU A 1 313 ? -8.541 10.297 19.632 1.00 97.50 313 LEU A O 1
ATOM 2458 N N . LEU A 1 314 ? -9.576 10.398 21.615 1.00 97.75 314 LEU A N 1
ATOM 2459 C CA . LEU A 1 314 ? -10.916 10.503 21.050 1.00 97.75 314 LEU A CA 1
ATOM 2460 C C . LEU A 1 314 ? -11.277 11.980 20.825 1.00 97.75 314 LEU A C 1
ATOM 2462 O O . LEU A 1 314 ? -11.042 12.806 21.711 1.00 97.75 314 LEU A O 1
ATOM 2466 N N . PRO A 1 315 ? -11.898 12.325 19.686 1.00 97.00 315 PRO A N 1
ATOM 2467 C CA . PRO A 1 315 ? -12.466 13.650 19.477 1.00 97.00 315 PRO A CA 1
ATOM 2468 C C . PRO A 1 315 ? -13.647 13.899 20.428 1.00 97.00 315 PRO A C 1
ATOM 2470 O O . PRO A 1 315 ? -14.205 12.986 21.041 1.00 97.00 315 PRO A O 1
ATOM 2473 N N . SER A 1 316 ? -14.074 15.159 20.528 1.00 93.31 316 SER A N 1
ATOM 2474 C CA . SER A 1 316 ? -15.203 15.564 21.380 1.00 93.31 316 SER A CA 1
ATOM 2475 C C . SER A 1 316 ? -16.551 14.982 20.933 1.00 93.31 316 SER A C 1
ATOM 2477 O O . SER A 1 316 ? -17.463 14.832 21.747 1.00 93.31 316 SER A O 1
ATOM 2479 N N . SER A 1 317 ? -16.682 14.647 19.649 1.00 96.94 317 SER A N 1
ATOM 2480 C CA . SER A 1 317 ? -17.874 14.077 19.026 1.00 96.94 317 SER A CA 1
ATOM 2481 C C . SER A 1 317 ? -17.593 12.664 18.536 1.00 96.94 317 SER A C 1
ATOM 2483 O O . SER A 1 317 ? -16.631 12.427 17.815 1.00 96.94 317 SER A O 1
ATOM 2485 N N . LEU A 1 318 ? -18.487 11.730 18.854 1.00 97.31 318 LEU A N 1
ATOM 2486 C CA . LEU A 1 318 ? -18.422 10.349 18.371 1.00 97.31 318 LEU A CA 1
ATOM 2487 C C . LEU A 1 318 ? -19.363 10.101 17.184 1.00 97.31 318 LEU A C 1
ATOM 2489 O O . LEU A 1 318 ? -19.836 8.983 17.003 1.00 97.31 318 LEU A O 1
ATOM 2493 N N . LYS A 1 319 ? -19.691 11.131 16.391 1.00 96.75 319 LYS A N 1
ATOM 2494 C CA . LYS A 1 319 ? -20.378 10.925 15.105 1.00 96.75 319 LYS A CA 1
ATOM 2495 C C . LYS A 1 319 ? -19.457 10.147 14.171 1.00 96.75 319 LYS A C 1
ATOM 2497 O O . LYS A 1 319 ? -18.264 10.428 14.122 1.00 96.75 319 LYS A O 1
ATOM 2502 N N . TYR A 1 320 ? -20.008 9.192 13.434 1.00 98.19 320 TYR A N 1
ATOM 2503 C CA . TYR A 1 320 ? -19.212 8.264 12.642 1.00 98.19 320 TYR A CA 1
ATOM 2504 C C . TYR A 1 320 ? -19.894 7.892 11.328 1.00 98.19 320 TYR A C 1
ATOM 2506 O O . TYR A 1 320 ? -21.119 7.951 11.208 1.00 98.19 320 TYR A O 1
ATOM 2514 N N . TRP A 1 321 ? -19.082 7.440 10.378 1.00 98.50 321 TRP A N 1
ATOM 2515 C CA . TRP A 1 321 ? -19.502 6.587 9.272 1.00 98.50 321 TRP A CA 1
ATOM 2516 C C . TRP A 1 321 ? -19.128 5.141 9.575 1.00 98.50 321 TRP A C 1
ATOM 2518 O O . TRP A 1 321 ? -18.167 4.874 10.297 1.00 98.50 321 TRP A O 1
ATOM 2528 N N . THR A 1 322 ? -19.878 4.191 9.025 1.00 98.56 322 THR A N 1
ATOM 2529 C CA . THR A 1 322 ? -19.563 2.770 9.168 1.00 98.56 322 THR A CA 1
ATOM 2530 C C . THR A 1 322 ? -19.787 2.015 7.873 1.00 98.56 322 THR A C 1
ATOM 2532 O O . THR A 1 322 ? -20.695 2.337 7.107 1.00 98.56 322 THR A O 1
ATOM 2535 N N . TYR A 1 323 ? -18.942 1.017 7.629 1.00 98.56 323 TYR A N 1
ATOM 2536 C CA . TYR A 1 323 ? -19.057 0.097 6.507 1.00 98.56 323 TYR A CA 1
ATOM 2537 C C . TYR A 1 323 ? -18.328 -1.219 6.822 1.00 98.56 323 TYR A C 1
ATOM 2539 O O . TYR A 1 323 ? -17.498 -1.289 7.731 1.00 98.56 323 TYR A O 1
ATOM 2547 N N . LEU A 1 324 ? -18.652 -2.280 6.080 1.00 98.50 324 LEU A N 1
ATOM 2548 C CA . LEU A 1 324 ? -17.920 -3.547 6.146 1.00 98.50 324 LEU A CA 1
ATOM 2549 C C . LEU A 1 324 ? -16.729 -3.484 5.194 1.00 98.50 324 LEU A C 1
ATOM 2551 O O . LEU A 1 324 ? -16.919 -3.246 4.002 1.00 98.50 324 LEU A O 1
ATOM 2555 N N . GLY A 1 325 ? -15.533 -3.730 5.713 1.00 98.31 325 GLY A N 1
ATOM 2556 C CA . GLY A 1 325 ? -14.285 -3.596 4.978 1.00 98.31 325 GLY A CA 1
ATOM 2557 C C . GLY A 1 325 ? -13.248 -4.652 5.352 1.00 98.31 325 GLY A C 1
ATOM 2558 O O . GLY A 1 325 ? -13.575 -5.754 5.809 1.00 98.31 325 GLY A O 1
ATOM 2559 N N . SER A 1 326 ? -11.978 -4.297 5.170 1.00 98.62 326 SER A N 1
ATOM 2560 C CA . SER A 1 326 ? -10.835 -5.176 5.406 1.00 98.62 326 SER A CA 1
ATOM 2561 C C . SER A 1 326 ? -9.790 -4.557 6.326 1.00 98.62 326 SER A C 1
ATOM 2563 O O . SER A 1 326 ? -9.840 -3.375 6.669 1.00 98.62 326 SER A O 1
ATOM 2565 N N . LEU A 1 327 ? -8.798 -5.367 6.698 1.00 97.88 327 LEU A N 1
ATOM 2566 C CA . LEU A 1 327 ? -7.492 -4.845 7.094 1.00 97.88 327 LEU A CA 1
ATOM 2567 C C . LEU A 1 327 ? -6.893 -4.056 5.919 1.00 97.88 327 LEU A C 1
ATOM 2569 O O . LEU A 1 327 ? -6.981 -4.503 4.776 1.00 97.88 327 LEU A O 1
ATOM 2573 N N . THR A 1 328 ? -6.248 -2.924 6.200 1.00 97.50 328 THR A N 1
ATOM 2574 C CA . THR A 1 328 ? -5.551 -2.095 5.194 1.00 97.50 328 THR A CA 1
ATOM 2575 C C . THR A 1 328 ? -4.115 -2.549 4.932 1.00 97.50 328 THR A C 1
ATOM 2577 O O . THR A 1 328 ? -3.408 -1.997 4.098 1.00 97.50 328 THR A O 1
ATOM 2580 N N . THR A 1 329 ? -3.667 -3.598 5.626 1.00 94.75 329 THR A N 1
ATOM 2581 C CA . THR A 1 329 ? -2.358 -4.225 5.431 1.00 94.75 329 THR A CA 1
ATOM 2582 C C . THR A 1 329 ? -2.506 -5.742 5.285 1.00 94.75 329 THR A C 1
ATOM 2584 O O . THR A 1 329 ? -3.481 -6.322 5.781 1.00 94.75 329 THR A O 1
ATOM 2587 N N . PRO A 1 330 ? -1.569 -6.423 4.597 1.00 93.38 330 PRO A N 1
ATOM 2588 C CA . PRO A 1 330 ? -1.537 -7.879 4.529 1.00 93.38 330 PRO A CA 1
ATOM 2589 C C . PRO A 1 330 ? -1.720 -8.551 5.898 1.00 93.38 330 PRO A C 1
ATOM 2591 O O . PRO A 1 330 ? -1.050 -8.160 6.853 1.00 93.38 330 PRO A O 1
ATOM 2594 N N . PRO A 1 331 ? -2.611 -9.558 6.010 1.00 95.62 331 PRO A N 1
ATOM 2595 C CA . PRO A 1 331 ? -3.168 -10.374 4.922 1.00 95.62 331 PRO A CA 1
ATOM 2596 C C . PRO A 1 331 ? -4.443 -9.834 4.241 1.00 95.62 331 PRO A C 1
ATOM 2598 O O . PRO A 1 331 ? -5.008 -10.551 3.419 1.00 95.62 331 PRO A O 1
ATOM 2601 N N . LEU A 1 332 ? -4.881 -8.599 4.532 1.00 96.94 332 LEU A N 1
ATOM 2602 C CA . LEU A 1 332 ? -6.012 -7.925 3.861 1.00 96.94 332 LEU A CA 1
ATOM 2603 C C . LEU A 1 332 ? -7.369 -8.640 4.011 1.00 96.94 332 LEU A C 1
ATOM 2605 O O . LEU A 1 332 ? -8.241 -8.539 3.146 1.00 96.94 332 LEU A O 1
ATOM 2609 N N . TYR A 1 333 ? -7.559 -9.380 5.107 1.00 97.12 333 TYR A N 1
ATOM 2610 C CA . TYR A 1 333 ? -8.817 -10.072 5.378 1.00 97.12 333 TYR A CA 1
ATOM 2611 C C . TYR A 1 333 ? -9.995 -9.094 5.444 1.00 97.12 333 TYR A C 1
ATOM 2613 O O . TYR A 1 333 ? -9.916 -8.072 6.123 1.00 97.12 3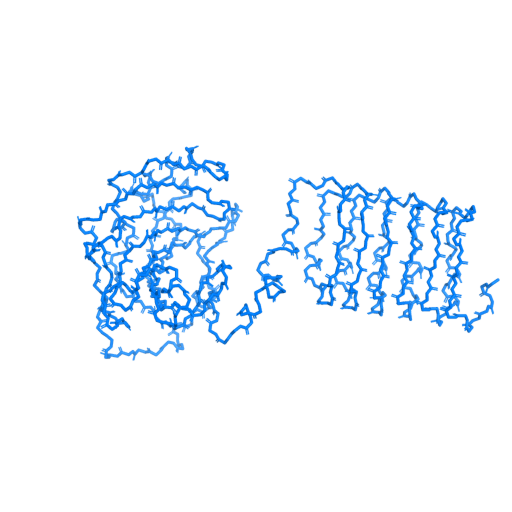33 TYR A O 1
ATOM 2621 N N . GLU A 1 334 ? -11.094 -9.431 4.762 1.00 98.12 334 GLU A N 1
ATOM 2622 C CA . GLU A 1 334 ? -12.372 -8.703 4.799 1.00 98.12 334 GLU A CA 1
ATOM 2623 C C . GLU A 1 334 ? -13.175 -9.033 6.071 1.00 98.12 334 GLU A C 1
ATOM 2625 O O . GLU A 1 334 ? -14.258 -9.632 6.022 1.00 98.12 334 GLU A O 1
ATOM 2630 N N . SER A 1 335 ? -12.580 -8.704 7.215 1.00 98.19 335 SER A N 1
ATOM 2631 C CA . SER A 1 335 ? -13.016 -9.072 8.567 1.00 98.19 335 SER A CA 1
ATOM 2632 C C . SER A 1 335 ? -13.352 -7.879 9.459 1.00 98.19 335 SER A C 1
ATOM 2634 O O . SER A 1 335 ? -13.565 -8.049 10.662 1.00 98.19 335 SER A O 1
ATOM 2636 N N . VAL A 1 336 ? -13.357 -6.666 8.897 1.00 98.75 336 VAL A N 1
ATOM 2637 C CA . VAL A 1 336 ? -13.399 -5.426 9.672 1.00 98.75 336 VAL A CA 1
ATOM 2638 C C . VAL A 1 336 ? -14.744 -4.731 9.523 1.00 98.75 336 VAL A C 1
ATOM 2640 O O . VAL A 1 336 ? -15.161 -4.373 8.423 1.00 98.75 336 VAL A O 1
ATOM 2643 N N . ILE A 1 337 ? -15.390 -4.462 10.653 1.00 98.81 337 ILE A N 1
ATOM 2644 C CA . ILE A 1 337 ? -16.452 -3.464 10.758 1.00 98.81 337 ILE A CA 1
ATOM 2645 C C . ILE A 1 337 ? -15.777 -2.121 11.044 1.00 98.81 337 ILE A C 1
ATOM 2647 O O . ILE A 1 337 ? -15.273 -1.890 12.147 1.00 98.81 337 ILE A O 1
ATOM 2651 N N . TRP A 1 338 ? -15.725 -1.248 10.042 1.00 98.88 338 TRP A N 1
ATOM 2652 C CA . TRP A 1 338 ? -15.127 0.077 10.179 1.00 98.88 338 TRP A CA 1
ATOM 2653 C C . TRP A 1 338 ? -16.086 1.041 10.860 1.00 98.88 338 TRP A C 1
ATOM 2655 O O . TRP A 1 338 ? -17.274 1.085 10.535 1.00 98.88 338 TRP A O 1
ATOM 2665 N N . ILE A 1 339 ? -15.557 1.835 11.784 1.00 98.81 339 ILE A N 1
ATOM 2666 C CA . ILE A 1 339 ? -16.229 2.963 12.427 1.00 98.81 339 ILE A CA 1
ATOM 2667 C C . ILE A 1 339 ? -15.272 4.148 12.292 1.00 98.81 339 ILE A C 1
ATOM 2669 O O . ILE A 1 339 ? -14.302 4.245 13.034 1.00 98.81 339 ILE A O 1
ATOM 2673 N N . VAL A 1 340 ? -15.496 5.024 11.316 1.00 98.81 340 VAL A N 1
ATOM 2674 C CA . VAL A 1 340 ? -14.620 6.176 11.046 1.00 98.81 340 VAL A CA 1
ATOM 2675 C C . VAL A 1 340 ? -15.261 7.419 11.644 1.00 98.81 340 VAL A C 1
ATOM 2677 O O . VAL A 1 340 ? -16.362 7.796 11.236 1.00 98.81 340 VAL A O 1
ATOM 2680 N N . LEU A 1 341 ? -14.609 8.030 12.634 1.00 98.62 341 LEU A N 1
ATOM 2681 C CA . LEU A 1 341 ? -15.122 9.228 13.295 1.00 98.62 341 LEU A CA 1
ATOM 2682 C C . LEU A 1 341 ? -15.080 10.429 12.346 1.00 98.62 341 LEU A C 1
ATOM 2684 O O . LEU A 1 341 ? -14.102 10.644 11.632 1.00 98.62 341 LEU A O 1
ATOM 2688 N N . ALA A 1 342 ? -16.161 11.208 12.349 1.00 97.31 342 ALA A N 1
ATOM 2689 C CA . ALA A 1 342 ? -16.312 12.364 11.472 1.00 97.31 342 ALA A CA 1
ATOM 2690 C C . ALA A 1 342 ? -15.421 13.539 11.886 1.00 97.31 342 ALA A C 1
ATOM 2692 O O . ALA A 1 342 ? -14.918 14.270 11.031 1.00 97.31 342 ALA A O 1
ATOM 2693 N N . ASP A 1 343 ? -15.215 13.698 13.191 1.00 97.88 343 ASP A N 1
ATOM 2694 C CA . ASP A 1 343 ? -14.428 14.790 13.743 1.00 97.88 343 ASP A CA 1
ATOM 2695 C C . ASP A 1 343 ? -12.973 14.322 13.932 1.00 97.88 343 ASP A C 1
ATOM 2697 O O . ASP A 1 343 ? -12.741 13.298 14.583 1.00 97.88 343 ASP A O 1
ATOM 2701 N N . PRO A 1 344 ? -11.982 15.045 13.380 1.00 98.00 344 PRO A N 1
ATOM 2702 C CA . PRO A 1 344 ? -10.576 14.744 13.604 1.00 98.00 344 PRO A CA 1
ATOM 2703 C C . PRO A 1 344 ? -10.126 15.192 15.002 1.00 98.00 344 PRO A C 1
ATOM 2705 O O . PRO A 1 344 ? -10.750 16.046 15.638 1.00 98.00 344 PRO A O 1
ATOM 2708 N N . ILE A 1 345 ? -8.979 14.682 15.447 1.00 98.12 345 ILE A N 1
ATOM 2709 C CA . ILE A 1 345 ? -8.193 15.316 16.514 1.00 98.12 345 ILE A CA 1
ATOM 2710 C C . ILE A 1 345 ? -7.127 16.229 15.898 1.00 98.12 345 ILE A C 1
ATOM 2712 O O . ILE A 1 345 ? -6.680 16.014 14.770 1.00 98.12 345 ILE A O 1
ATOM 2716 N N . ARG A 1 346 ? -6.711 17.261 16.633 1.00 97.38 346 ARG A N 1
ATOM 2717 C CA . ARG A 1 346 ? -5.673 18.200 16.185 1.00 97.38 346 ARG A CA 1
ATOM 2718 C C . ARG A 1 346 ? -4.315 17.797 16.712 1.00 97.38 346 ARG A C 1
ATOM 2720 O O . ARG A 1 346 ? -4.227 17.386 17.861 1.00 97.38 346 ARG A O 1
ATOM 2727 N N . VAL A 1 347 ? -3.287 17.950 15.887 1.00 96.56 347 VAL A N 1
ATOM 2728 C CA . VAL A 1 347 ? -1.884 17.725 16.247 1.00 96.56 347 VAL A CA 1
ATOM 2729 C C . VAL A 1 347 ? -1.011 18.846 15.690 1.00 96.56 347 VAL A C 1
ATOM 2731 O O . VAL A 1 347 ? -1.301 19.399 14.626 1.00 96.56 347 VAL A O 1
ATOM 2734 N N . SER A 1 348 ? 0.062 19.196 16.398 1.00 95.81 348 SER A N 1
ATOM 2735 C CA . SER A 1 348 ? 1.017 20.200 15.907 1.00 95.81 348 SER A CA 1
ATOM 2736 C C . SER A 1 348 ? 1.962 19.616 14.856 1.00 95.81 348 SER A C 1
ATOM 2738 O O . SER A 1 348 ? 2.223 18.425 14.877 1.00 95.81 348 SER A O 1
ATOM 2740 N N . ASP A 1 349 ? 2.577 20.454 14.014 1.00 92.75 349 ASP A N 1
ATOM 2741 C CA . ASP A 1 349 ? 3.608 20.017 13.047 1.00 92.75 349 ASP A CA 1
ATOM 2742 C C . ASP A 1 349 ? 4.844 19.352 13.692 1.00 92.75 349 ASP A C 1
ATOM 2744 O O . ASP A 1 349 ? 5.631 18.696 13.008 1.00 92.75 349 ASP A O 1
ATOM 2748 N N . LYS A 1 350 ? 5.072 19.586 14.991 1.00 92.94 350 LYS A N 1
ATOM 2749 C CA . LYS A 1 350 ? 6.194 19.011 15.745 1.00 92.94 350 LYS A CA 1
ATOM 2750 C C . LYS A 1 350 ? 5.911 17.570 16.183 1.00 92.94 350 LYS A C 1
ATOM 2752 O O . LYS A 1 350 ? 6.865 16.807 16.345 1.00 92.94 350 LYS A O 1
ATOM 2757 N N . GLN A 1 351 ? 4.644 17.262 16.452 1.00 91.81 351 GLN A N 1
ATOM 2758 C CA . GLN A 1 351 ? 4.165 15.938 16.847 1.00 91.81 351 GLN A CA 1
ATOM 2759 C C . GLN A 1 351 ? 3.953 15.086 15.603 1.00 91.81 351 GLN A C 1
ATOM 2761 O O . GLN A 1 351 ? 4.321 13.894 15.669 1.00 91.81 351 GLN A O 1
#

Foldseek 3Di:
DLVPLQDAEDAQAQDADCADDLSVLSVLNHQYYHHENYQPQAHDLSVLSNLNHAYDAHEQNQHQAYHLSVLSNCNHAEYHHEQYAHAAHDLSCLSNCNHAYEEHANYAHQAYDLSPLSNNNHNYYHHHNYNHPDDHCSCPPLSNLCVVQVCSPPPFADDEAAEVVPADDDPPFDFKDWAQPPWKWWKWAAQVQWIKIATDFPDQRGWIDTGPHPDTWHFGIKTKFADDVVDFTDRYHYVNHGARMKMKGKTFDVVPDVDLVRLQQAQAGIEIEIAGEHADDALVLCVLVVVCCVQHVDNPGMDTRTDDGCVSQDDPDQDWGWDQHFPNDPVGHSNYTYTYGPDHHYHHPVD

pLDDT: mean 95.11, std 5.0, range [71.0, 98.88]

InterPro domains:
  IPR001148 Alpha carbonic anhydrase domain [PF00194] (141-351)
  IPR001148 Alpha carbonic anhydrase domain [PS51144] (128-351)
  IPR001148 Alpha carbonic anhydrase domain [SM01057] (137-349)
  IPR001611 Leucine-rich repeat [PF13855] (75-131)
  IPR001611 Leucine-rich repeat [PS51450] (75-97)
  IPR001611 Leucine-rich repeat [PS51450] (98-120)
  IPR003591 Leucine-rich repeat, typ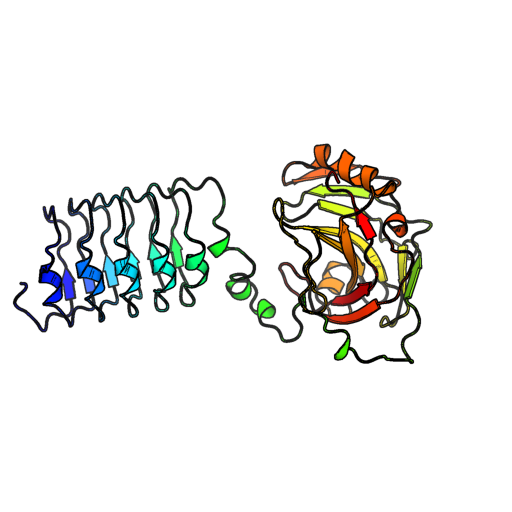ical subtype [SM00369] (4-24)
  IPR003591 Leucine-rich repeat, typical subtype [SM00369] (27-50)
  IPR003591 Leucine-rich repeat, typical subtype [SM00369] (73-95)
  IPR003591 Leucine-rich repeat, typical subtype [SM00369] (96-118)
  IPR003591 Leucine-rich repeat, typical subtype [SM00369] (119-142)
  IPR018338 Carbonic anhydrase, alpha-class, conserved site [PS00162] (234-250)
  IPR023561 Carbonic anhydrase, alpha-class [PTHR18952] (135-351)
  IPR032675 Leucine-rich repeat domain superfamily [G3DSA:3.80.10.10] (1-136)
  IPR036398 Alpha carbonic anhydrase domain superfamily [G3DSA:3.10.200.10] (137-351)
  IPR036398 Alpha carbonic anhydrase domain superfamily [SSF51069] (140-351)